Protein AF-0000000083253613 (afdb_homodimer)

pLDDT: mean 95.82, std 8.37, range [33.03, 99.0]

Structure (mmCIF, N/CA/C/O backbone):
data_AF-0000000083253613-model_v1
#
loop_
_entity.id
_entity.type
_entity.pdbx_description
1 polymer 'Uncharacterized protein'
#
loop_
_atom_site.group_PDB
_atom_site.id
_atom_site.type_symbol
_atom_site.label_atom_id
_atom_site.label_alt_id
_atom_site.label_comp_id
_atom_site.label_asym_id
_atom_site.label_entity_id
_atom_site.label_seq_id
_atom_site.pdbx_PDB_ins_code
_atom_site.Cartn_x
_atom_site.Cartn_y
_atom_site.Cartn_z
_atom_site.occupancy
_atom_site.B_iso_or_equiv
_atom_site.auth_seq_id
_atom_site.auth_comp_id
_atom_site.auth_asym_id
_atom_site.auth_atom_id
_atom_site.pdbx_PDB_model_num
ATOM 1 N N . MET A 1 1 ? 11.586 1.281 32.594 1 33.69 1 MET A N 1
ATOM 2 C CA . MET A 1 1 ? 11.859 0.188 31.656 1 33.69 1 MET A CA 1
ATOM 3 C C . MET A 1 1 ? 10.656 -0.058 30.75 1 33.69 1 MET A C 1
ATOM 5 O O . MET A 1 1 ? 9.609 -0.511 31.203 1 33.69 1 MET A O 1
ATOM 9 N N . ILE A 1 2 ? 10.203 0.797 29.828 1 51.62 2 ILE A N 1
ATOM 10 C CA . ILE A 1 2 ? 9.008 0.798 28.984 1 51.62 2 ILE A CA 1
ATOM 11 C C . ILE A 1 2 ? 8.859 -0.561 28.312 1 51.62 2 ILE A C 1
ATOM 13 O O . ILE A 1 2 ? 9.812 -1.079 27.719 1 51.62 2 ILE A O 1
ATOM 17 N N . ASN A 1 3 ? 7.984 -1.483 28.859 1 64.19 3 ASN A N 1
ATOM 18 C CA . ASN A 1 3 ? 7.789 -2.898 28.562 1 64.19 3 ASN A CA 1
ATOM 19 C C . ASN A 1 3 ? 7.762 -3.154 27.062 1 64.19 3 ASN A C 1
ATOM 21 O O . ASN A 1 3 ? 6.938 -2.586 26.344 1 64.19 3 ASN A O 1
ATOM 25 N N . LEU A 1 4 ? 8.953 -3.404 26.453 1 73.06 4 LEU A N 1
ATOM 26 C CA . LEU A 1 4 ? 9.125 -3.857 25.078 1 73.06 4 LEU A CA 1
ATOM 27 C C . LEU A 1 4 ? 7.867 -4.559 24.578 1 73.06 4 LEU A C 1
ATOM 29 O O . LEU A 1 4 ? 7.457 -4.363 23.438 1 73.06 4 LEU A O 1
ATOM 33 N N . ASP A 1 5 ? 7.266 -5.188 25.438 1 78 5 ASP A N 1
ATOM 34 C CA . ASP A 1 5 ? 6.047 -5.906 25.078 1 78 5 ASP A CA 1
ATOM 35 C C . ASP A 1 5 ? 4.906 -4.941 24.781 1 78 5 ASP A C 1
ATOM 37 O O . ASP A 1 5 ? 4.145 -5.156 23.828 1 78 5 ASP A O 1
ATOM 41 N N . LYS A 1 6 ? 4.824 -3.957 25.531 1 81.38 6 LYS A N 1
ATOM 42 C CA . LYS A 1 6 ? 3.754 -2.982 25.328 1 81.38 6 LYS A CA 1
ATOM 43 C C . LYS A 1 6 ? 3.932 -2.232 24.016 1 81.38 6 LYS A C 1
ATOM 45 O O . LYS A 1 6 ? 2.967 -2.023 23.281 1 81.38 6 LYS A O 1
ATOM 50 N N . ARG A 1 7 ? 5.18 -1.801 23.797 1 82.69 7 ARG A N 1
ATOM 51 C CA . ARG A 1 7 ? 5.461 -1.102 22.547 1 82.69 7 ARG A CA 1
ATOM 52 C C . ARG A 1 7 ? 5.141 -1.981 21.344 1 82.69 7 ARG A C 1
ATOM 54 O O . ARG A 1 7 ? 4.559 -1.514 20.375 1 82.69 7 ARG A O 1
ATOM 61 N N . LEU A 1 8 ? 5.496 -3.225 21.438 1 86 8 LEU A N 1
ATOM 62 C CA . LEU A 1 8 ? 5.234 -4.16 20.344 1 86 8 LEU A CA 1
ATOM 63 C C . LEU A 1 8 ? 3.736 -4.363 20.156 1 86 8 LEU A C 1
ATOM 65 O O . LEU A 1 8 ? 3.262 -4.461 19.016 1 86 8 LEU A O 1
ATOM 69 N N . TYR A 1 9 ? 3.1 -4.395 21.234 1 86.5 9 TYR A N 1
ATOM 70 C CA . TYR A 1 9 ? 1.649 -4.543 21.172 1 86.5 9 TYR A CA 1
ATOM 71 C C . TYR A 1 9 ? 1.007 -3.32 20.531 1 86.5 9 TYR A C 1
ATOM 73 O O . TYR A 1 9 ? 0.097 -3.453 19.703 1 86.5 9 TYR A O 1
ATOM 81 N N . GLN A 1 10 ? 1.483 -2.18 20.906 1 88.62 10 GLN A N 1
ATOM 82 C CA . GLN A 1 10 ? 0.956 -0.943 20.328 1 88.62 10 GLN A CA 1
ATOM 83 C C . GLN A 1 10 ? 1.257 -0.849 18.844 1 88.62 10 GLN A C 1
ATOM 85 O O . GLN A 1 10 ? 0.404 -0.429 18.062 1 88.62 10 GLN A O 1
ATOM 90 N N . GLU A 1 11 ? 2.408 -1.281 18.547 1 91.75 11 GLU A N 1
ATOM 91 C CA . GLU A 1 11 ? 2.781 -1.27 17.125 1 91.75 11 GLU A CA 1
ATOM 92 C C . GLU A 1 11 ? 1.938 -2.258 16.328 1 91.75 11 GLU A C 1
ATOM 94 O O . GLU A 1 11 ? 1.445 -1.927 15.25 1 91.75 11 GLU A O 1
ATOM 99 N N . ALA A 1 12 ? 1.785 -3.41 16.891 1 92.62 12 ALA A N 1
ATOM 100 C CA . ALA A 1 12 ? 0.961 -4.418 16.234 1 92.62 12 ALA A CA 1
ATOM 101 C C . ALA A 1 12 ? -0.475 -3.93 16.062 1 92.62 12 ALA A C 1
ATOM 103 O O . ALA A 1 12 ? -1.086 -4.125 15.016 1 92.62 12 ALA A O 1
ATOM 104 N N . PHE A 1 13 ? -0.897 -3.32 17.047 1 93.38 13 PHE A N 1
ATOM 105 C CA . PHE A 1 13 ? -2.25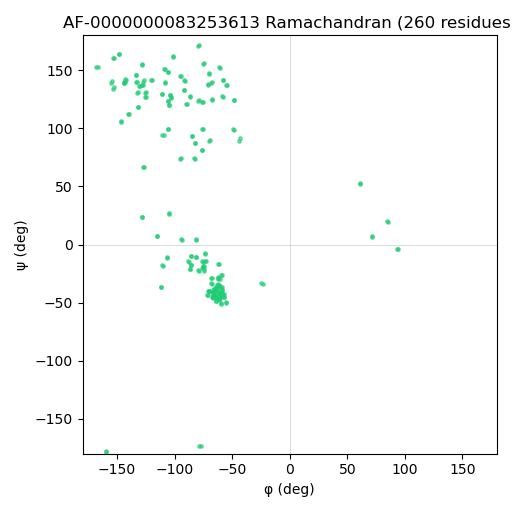6 -2.789 17.031 1 93.38 13 PHE A CA 1
ATOM 106 C C . PHE A 1 13 ? -2.416 -1.744 15.938 1 93.38 13 PHE A C 1
ATOM 108 O O . PHE A 1 13 ? -3.396 -1.765 15.188 1 93.38 13 PHE A O 1
ATOM 115 N N . SER A 1 14 ? -1.476 -0.88 15.852 1 93.69 14 SER A N 1
ATOM 116 C CA . SER A 1 14 ? -1.517 0.171 14.836 1 93.69 14 SER A CA 1
ATOM 117 C C . SER A 1 14 ? -1.407 -0.41 13.43 1 93.69 14 SER A C 1
ATOM 119 O O . SER A 1 14 ? -2.123 0.014 12.523 1 93.69 14 SER A O 1
ATOM 121 N N . LEU A 1 15 ? -0.598 -1.411 13.266 1 97.25 15 LEU A N 1
ATOM 122 C CA . LEU A 1 15 ? -0.391 -2.008 11.945 1 97.25 15 LEU A CA 1
ATOM 123 C C . LEU A 1 15 ? -1.683 -2.625 11.422 1 97.25 15 LEU A C 1
ATOM 125 O O . LEU A 1 15 ? -1.985 -2.518 10.234 1 97.25 15 LEU A O 1
ATOM 129 N N . ASN A 1 16 ? -2.4 -3.172 12.312 1 96.88 16 ASN A N 1
ATOM 130 C CA . ASN A 1 16 ? -3.633 -3.842 11.906 1 96.88 16 ASN A CA 1
ATOM 131 C C . ASN A 1 16 ? -4.719 -2.838 11.539 1 96.88 16 ASN A C 1
ATOM 133 O O . ASN A 1 16 ? -5.75 -3.215 10.977 1 96.88 16 ASN A O 1
ATOM 137 N N . ARG A 1 17 ? -4.445 -1.588 11.789 1 98.19 17 ARG A N 1
ATOM 138 C CA . ARG A 1 17 ? -5.48 -0.58 11.578 1 98.19 17 ARG A CA 1
ATOM 139 C C . ARG A 1 17 ? -5.086 0.387 10.469 1 98.19 17 ARG A C 1
ATOM 141 O O . ARG A 1 17 ? -5.762 1.394 10.25 1 98.19 17 ARG A O 1
ATOM 148 N N . LEU A 1 18 ? -4.031 0.118 9.805 1 98.94 18 LEU A N 1
ATOM 149 C CA . LEU A 1 18 ? -3.637 0.992 8.703 1 98.94 18 LEU A CA 1
ATOM 150 C C . LEU A 1 18 ? -4.75 1.09 7.664 1 98.94 18 LEU A C 1
ATOM 152 O O . LEU A 1 18 ? -5.422 0.098 7.371 1 98.94 18 LEU A O 1
ATOM 156 N N . VAL A 1 19 ? -4.941 2.252 7.113 1 98.88 19 VAL A N 1
ATOM 157 C CA . VAL A 1 19 ? -5.844 2.416 5.977 1 98.88 19 VAL A CA 1
ATOM 158 C C . VAL A 1 19 ? -5.266 1.717 4.75 1 98.88 19 VAL A C 1
ATOM 160 O O . VAL A 1 19 ? -4.117 1.958 4.375 1 98.88 19 VAL A O 1
ATOM 163 N N . PRO A 1 20 ? -6.035 0.821 4.156 1 98.94 20 PRO A N 1
ATOM 164 C CA . PRO A 1 20 ? -5.523 0.156 2.955 1 98.94 20 PRO A CA 1
ATOM 165 C C . PRO A 1 20 ? -5.461 1.087 1.747 1 98.94 20 PRO A C 1
ATOM 167 O O . PRO A 1 20 ? -6.383 1.875 1.521 1 98.94 20 PRO A O 1
ATOM 170 N N . LEU A 1 21 ? -4.383 1.002 0.995 1 98.94 21 LEU A N 1
ATOM 171 C CA . LEU A 1 21 ? -4.176 1.856 -0.169 1 98.94 21 LEU A CA 1
ATOM 172 C C . LEU A 1 21 ? -3.828 1.024 -1.399 1 98.94 21 LEU A C 1
ATOM 174 O O . LEU A 1 21 ? -3.338 -0.1 -1.276 1 98.94 21 LEU A O 1
ATOM 178 N N . LYS A 1 22 ? -4.113 1.562 -2.555 1 98.94 22 LYS A N 1
ATOM 179 C CA . LYS A 1 22 ? -3.793 0.96 -3.844 1 98.94 22 LYS A CA 1
ATOM 180 C C . LYS A 1 22 ? -2.469 1.49 -4.383 1 98.94 22 LYS A C 1
ATOM 182 O O . LYS A 1 22 ? -2.447 2.258 -5.348 1 98.94 22 LYS A O 1
ATOM 187 N N . ILE A 1 23 ? -1.393 1.033 -3.795 1 98.94 23 ILE A N 1
ATOM 188 C CA . ILE A 1 23 ? -0.096 1.626 -4.102 1 98.94 23 ILE A CA 1
ATOM 189 C C . ILE A 1 23 ? 0.508 0.941 -5.324 1 98.94 23 ILE A C 1
ATOM 191 O O . ILE A 1 23 ? 0.683 -0.28 -5.34 1 98.94 23 ILE A O 1
ATOM 195 N N . PRO A 1 24 ? 0.904 1.707 -6.328 1 98.94 24 PRO A N 1
ATOM 196 C CA . PRO A 1 24 ? 1.42 1.132 -7.574 1 98.94 24 PRO A CA 1
ATOM 197 C C . PRO A 1 24 ? 2.869 0.668 -7.453 1 98.94 24 PRO A C 1
ATOM 199 O O . PRO A 1 24 ? 3.531 0.953 -6.449 1 98.94 24 PRO A O 1
ATOM 202 N N . SER A 1 25 ? 3.258 -0 -8.516 1 98.81 25 SER A N 1
ATOM 203 C CA . SER A 1 25 ? 4.648 -0.426 -8.656 1 98.81 25 SER A CA 1
ATOM 204 C C . SER A 1 25 ? 5.602 0.756 -8.531 1 98.81 25 SER A C 1
ATOM 206 O O . SER A 1 25 ? 5.34 1.832 -9.078 1 98.81 25 SER A O 1
ATOM 208 N N . GLY A 1 26 ? 6.652 0.525 -7.82 1 98.81 26 GLY A N 1
ATOM 209 C CA . GLY A 1 26 ? 7.742 1.488 -7.789 1 98.81 26 GLY A CA 1
ATOM 210 C C . GLY A 1 26 ? 7.637 2.479 -6.648 1 98.81 26 GLY A C 1
ATOM 211 O O . GLY A 1 26 ? 8.523 3.307 -6.449 1 98.81 26 GLY A O 1
ATOM 212 N N . TRP A 1 27 ? 6.613 2.449 -5.871 1 98.94 27 TRP A N 1
ATOM 213 C CA . TRP A 1 27 ? 6.418 3.4 -4.785 1 98.94 27 TRP A CA 1
ATOM 214 C C . TRP A 1 27 ? 7.02 2.873 -3.486 1 98.94 27 TRP A C 1
ATOM 216 O O . TRP A 1 27 ? 6.898 1.686 -3.176 1 98.94 27 TRP A O 1
ATOM 226 N N . LEU A 1 28 ? 7.617 3.715 -2.732 1 98.94 28 LEU A N 1
ATOM 227 C CA . LEU A 1 28 ? 8.117 3.445 -1.389 1 98.94 28 LEU A CA 1
ATOM 228 C C . LEU A 1 28 ? 7.184 4.031 -0.333 1 98.94 28 LEU A C 1
ATOM 230 O O . LEU A 1 28 ? 6.809 5.203 -0.411 1 98.94 28 LEU A O 1
ATOM 234 N N . VAL A 1 29 ? 6.777 3.152 0.593 1 98.94 29 VAL A N 1
ATOM 235 C CA . VAL A 1 29 ? 6.098 3.648 1.787 1 98.94 29 VAL A CA 1
ATOM 236 C C . VAL A 1 29 ? 7.133 4.066 2.83 1 98.94 29 VAL A C 1
ATOM 238 O O . VAL A 1 29 ? 7.562 3.25 3.65 1 98.94 29 VAL A O 1
ATOM 241 N N . LYS A 1 30 ? 7.465 5.297 2.824 1 98.88 30 LYS A N 1
ATOM 242 C CA . LYS A 1 30 ? 8.5 5.781 3.73 1 98.88 30 LYS A CA 1
ATOM 243 C C . LYS A 1 30 ? 8 5.812 5.172 1 98.88 30 LYS A C 1
ATOM 245 O O . LYS A 1 30 ? 8.727 5.434 6.094 1 98.88 30 LYS A O 1
ATOM 250 N N . TYR A 1 31 ? 6.836 6.266 5.336 1 98.88 31 TYR A N 1
ATOM 251 C CA . TYR A 1 31 ? 6.176 6.336 6.633 1 98.88 31 TYR A CA 1
ATOM 252 C C . TYR A 1 31 ? 4.68 6.066 6.504 1 98.88 31 TYR A C 1
ATOM 254 O O . TYR A 1 31 ? 4.043 6.531 5.555 1 98.88 31 TYR A O 1
ATOM 262 N N . ASN A 1 32 ? 4.109 5.277 7.477 1 98.88 32 ASN A N 1
ATOM 263 C CA . ASN A 1 32 ? 2.672 5.035 7.449 1 98.88 32 ASN A CA 1
ATOM 264 C C . ASN A 1 32 ? 2.096 4.898 8.852 1 98.88 32 ASN A C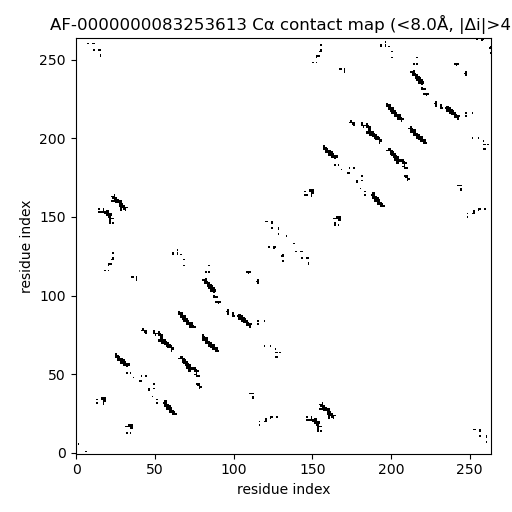 1
ATOM 266 O O . ASN A 1 32 ? 2.391 3.934 9.562 1 98.88 32 ASN A O 1
ATOM 270 N N . HIS A 1 33 ? 1.443 5.801 9.312 1 98.69 33 HIS A N 1
ATOM 271 C CA . HIS A 1 33 ? 0.619 5.801 10.516 1 98.69 33 HIS A CA 1
ATOM 272 C C . HIS A 1 33 ? -0.785 6.32 10.219 1 98.69 33 HIS A C 1
ATOM 274 O O . HIS A 1 33 ? -1.422 6.926 11.086 1 98.69 33 HIS A O 1
ATOM 280 N N . PHE A 1 34 ? -1.145 6.203 8.953 1 98.94 34 PHE A N 1
ATOM 281 C CA . PHE A 1 34 ? -2.492 6.539 8.508 1 98.94 34 PHE A CA 1
ATOM 282 C C . PHE A 1 34 ? -3.48 5.449 8.906 1 98.94 34 PHE A C 1
ATOM 284 O O . PHE A 1 34 ? -3.598 4.434 8.219 1 98.94 34 PHE A O 1
ATOM 291 N N . LEU A 1 35 ? -4.223 5.656 10 1 98.81 35 LEU A N 1
ATOM 292 C CA . LEU A 1 35 ? -5.012 4.617 10.648 1 98.81 35 LEU A CA 1
ATOM 293 C C . LEU A 1 35 ? -6.496 4.809 10.375 1 98.81 35 LEU A C 1
ATOM 295 O O . LEU A 1 35 ? -6.957 5.938 10.18 1 98.81 35 LEU A O 1
ATOM 299 N N . GLU A 1 36 ? -7.207 3.701 10.312 1 98.56 36 GLU A N 1
ATOM 300 C CA . GLU A 1 36 ? -8.664 3.713 10.242 1 98.56 36 GLU A CA 1
ATOM 301 C C . GLU A 1 36 ? -9.273 4.188 11.562 1 98.56 36 GLU A C 1
ATOM 303 O O . GLU A 1 36 ? -9.578 3.377 12.438 1 98.56 36 GLU A O 1
ATOM 308 N N . LEU A 1 37 ? -9.469 5.473 11.641 1 97.75 37 LEU A N 1
ATOM 309 C CA . LEU A 1 37 ? -10.039 6.074 12.836 1 97.75 37 LEU A CA 1
ATOM 310 C C . LEU A 1 37 ? -11.453 6.574 12.578 1 97.75 37 LEU A C 1
ATOM 312 O O . LEU A 1 37 ? -11.797 6.918 11.445 1 97.75 37 LEU A O 1
ATOM 316 N N . ASP A 1 38 ? -12.273 6.582 13.594 1 96.5 38 ASP A N 1
ATOM 317 C CA . ASP A 1 38 ? -13.609 7.156 13.508 1 96.5 38 ASP A CA 1
ATOM 318 C C . ASP A 1 38 ? -13.57 8.672 13.703 1 96.5 38 ASP A C 1
ATOM 320 O O . ASP A 1 38 ? -13.82 9.172 14.797 1 96.5 38 ASP A O 1
ATOM 324 N N . VAL A 1 39 ? -13.375 9.367 12.68 1 96.62 39 VAL A N 1
ATOM 325 C CA . VAL A 1 39 ? -13.148 10.812 12.711 1 96.62 39 VAL A CA 1
ATOM 326 C C . VAL A 1 39 ? -14.383 11.516 13.266 1 96.62 39 VAL A C 1
ATOM 328 O O . VAL A 1 39 ? -14.266 12.531 13.961 1 96.62 39 VAL A O 1
ATOM 331 N N . ASP A 1 40 ? -15.586 11.062 12.93 1 94.94 40 ASP A N 1
ATOM 332 C CA . ASP A 1 40 ? -16.828 11.68 13.383 1 94.94 40 ASP A CA 1
ATOM 333 C C . ASP A 1 40 ? -16.922 11.688 14.906 1 94.94 40 ASP A C 1
ATOM 335 O O . ASP A 1 40 ? -17.547 12.57 15.492 1 94.94 40 ASP A O 1
ATOM 339 N N . ARG A 1 41 ? -16.25 10.758 15.5 1 95.88 41 ARG A N 1
ATOM 340 C CA . ARG A 1 41 ? -16.297 10.664 16.953 1 95.88 41 ARG A CA 1
ATOM 341 C C . ARG A 1 41 ? -15.211 11.531 17.594 1 95.88 41 ARG A C 1
ATOM 343 O O . ARG A 1 41 ? -15.188 11.711 18.812 1 95.88 41 ARG A O 1
ATOM 350 N N . PHE A 1 42 ? -14.297 11.953 16.812 1 96.81 42 PHE A N 1
ATOM 351 C CA . PHE A 1 42 ? -13.242 12.828 17.312 1 96.81 42 PHE A CA 1
ATOM 352 C C . PHE A 1 42 ? -13.758 14.242 17.5 1 96.81 42 PHE A C 1
ATOM 354 O O . PHE A 1 42 ? -13.5 15.125 16.688 1 96.81 42 PHE A O 1
ATOM 361 N N . THR A 1 43 ? -14.414 14.516 18.578 1 95.19 43 THR A N 1
ATOM 362 C CA . THR A 1 43 ? -15.062 15.805 18.828 1 95.19 43 THR A CA 1
ATOM 363 C C . THR A 1 43 ? -14.344 16.578 19.922 1 95.19 43 THR A C 1
ATOM 365 O O . THR A 1 43 ? -14.539 17.781 20.078 1 95.19 43 THR A O 1
ATOM 368 N N . ASP A 1 44 ? -13.547 15.852 20.703 1 94 44 ASP A N 1
ATOM 369 C CA . ASP A 1 44 ? -12.734 16.484 21.734 1 94 44 ASP A CA 1
ATOM 370 C C . ASP A 1 44 ? -11.562 15.586 22.141 1 94 44 ASP A C 1
ATOM 372 O O . ASP A 1 44 ? -11.375 14.508 21.562 1 94 44 ASP A O 1
ATOM 376 N N . ARG A 1 45 ? -10.781 16.016 23.094 1 89.81 45 ARG A N 1
ATOM 377 C CA . ARG A 1 45 ? -9.531 15.328 23.438 1 89.81 45 ARG A CA 1
ATOM 378 C C . ARG A 1 45 ? -9.797 14.125 24.344 1 89.81 45 ARG A C 1
ATOM 380 O O . ARG A 1 45 ? -8.859 13.438 24.75 1 89.81 45 ARG A O 1
ATOM 387 N N . ASN A 1 46 ? -11.047 13.805 24.641 1 92.88 46 ASN A N 1
ATOM 388 C CA . ASN A 1 46 ? -11.359 12.578 25.359 1 92.88 46 ASN A CA 1
ATOM 389 C C . ASN A 1 46 ? -11.391 11.367 24.422 1 92.88 46 ASN A C 1
ATOM 391 O O . ASN A 1 46 ? -11.477 10.227 24.891 1 92.88 46 ASN A O 1
ATOM 395 N N . PHE A 1 47 ? -11.359 11.672 23.156 1 94.44 47 PHE A N 1
ATOM 396 C CA . PHE A 1 47 ? -11.242 10.594 22.172 1 94.44 47 PHE A CA 1
ATOM 397 C C . PHE A 1 47 ? -9.977 9.781 22.422 1 94.44 47 PHE A C 1
ATOM 399 O O . PHE A 1 47 ? -8.883 10.344 22.516 1 94.44 47 PHE A O 1
ATOM 406 N N . PRO A 1 48 ? -10.055 8.461 22.547 1 92.81 48 PRO A N 1
ATOM 407 C CA . PRO A 1 48 ? -8.914 7.648 22.969 1 92.81 48 PRO A CA 1
ATOM 408 C C . PRO A 1 48 ? -7.723 7.746 22.016 1 92.81 48 PRO A C 1
ATOM 410 O O . PRO A 1 48 ? -6.57 7.699 22.453 1 92.81 48 PRO A O 1
ATOM 413 N N . ASP A 1 49 ? -7.957 7.973 20.75 1 94.69 49 ASP A N 1
ATOM 414 C CA . ASP A 1 49 ? -6.883 7.957 19.766 1 94.69 49 ASP A CA 1
ATOM 415 C C . ASP A 1 49 ? -6.52 9.375 19.328 1 94.69 49 ASP A C 1
ATOM 417 O O . ASP A 1 49 ? -6.062 9.578 18.203 1 94.69 49 ASP A O 1
ATOM 421 N N . TRP A 1 50 ? -6.727 10.359 20.125 1 94.88 50 TRP A N 1
ATOM 422 C CA . TRP A 1 50 ? -6.555 11.742 19.703 1 94.88 50 TRP A CA 1
ATOM 423 C C . TRP A 1 50 ? -5.109 12.016 19.297 1 94.88 50 TRP A C 1
ATOM 425 O O . TRP A 1 50 ? -4.855 12.797 18.375 1 94.88 50 TRP A O 1
ATOM 435 N N . MET A 1 51 ? -4.152 11.273 19.875 1 94.56 51 MET A N 1
ATOM 436 C CA . MET A 1 51 ? -2.74 11.492 19.578 1 94.56 51 MET A CA 1
ATOM 437 C C . MET A 1 51 ? -2.379 10.938 18.203 1 94.56 51 MET A C 1
ATOM 439 O O . MET A 1 51 ? -1.351 11.305 17.641 1 94.56 51 MET A O 1
ATOM 443 N N . ASP A 1 52 ? -3.211 10.062 17.672 1 97.12 52 ASP A N 1
ATOM 444 C CA . ASP A 1 52 ? -2.961 9.461 16.359 1 97.12 52 ASP A CA 1
ATOM 445 C C . ASP A 1 52 ? -3.27 10.445 15.242 1 97.12 52 ASP A C 1
ATOM 447 O O . ASP A 1 52 ? -2.887 10.219 14.094 1 97.12 52 ASP A O 1
ATOM 451 N N . PHE A 1 53 ? -3.951 11.523 15.555 1 97.56 53 PHE A N 1
ATOM 452 C CA . PHE A 1 53 ? -4.164 12.602 14.594 1 97.56 53 PHE A CA 1
ATOM 453 C C . PHE A 1 53 ? -2.963 13.539 14.562 1 97.56 53 PHE A C 1
ATOM 455 O O . PHE A 1 53 ? -3.057 14.695 14.984 1 97.56 53 PHE A O 1
ATOM 462 N N . ASP A 1 54 ? -1.914 13.078 13.969 1 98.06 54 ASP A N 1
ATOM 463 C CA . ASP A 1 54 ? -0.6 13.711 13.953 1 98.06 54 ASP A CA 1
ATOM 464 C C . ASP A 1 54 ? -0.356 14.438 12.633 1 98.06 54 ASP A C 1
ATOM 466 O O . ASP A 1 54 ? -1.059 14.195 11.648 1 98.06 54 ASP A O 1
ATOM 470 N N . GLU A 1 55 ? 0.557 15.297 12.641 1 98.38 55 GLU A N 1
ATOM 471 C CA . GLU A 1 55 ? 0.917 16.016 11.414 1 98.38 55 GLU A CA 1
ATOM 472 C C . GLU A 1 55 ? 1.731 15.125 10.477 1 98.38 55 GLU A C 1
ATOM 474 O O . GLU A 1 55 ? 1.908 15.453 9.305 1 98.38 55 GLU A O 1
ATOM 479 N N . ASP A 1 56 ? 2.309 14.062 11.008 1 98.56 56 ASP A N 1
ATOM 480 C CA . ASP A 1 56 ? 3.033 13.055 10.242 1 98.56 56 ASP A CA 1
ATOM 481 C C . ASP A 1 56 ? 2.271 11.727 10.219 1 98.56 56 ASP A C 1
ATOM 483 O O . ASP A 1 56 ? 2.408 10.914 11.141 1 98.56 56 ASP A O 1
ATOM 487 N N . LEU A 1 57 ? 1.506 11.562 9.172 1 98.88 57 LEU A N 1
ATOM 488 C CA . LEU A 1 57 ? 0.668 10.367 9.133 1 98.88 57 LEU A CA 1
ATOM 489 C C . LEU A 1 57 ? 1.13 9.414 8.039 1 98.88 57 LEU A C 1
ATOM 491 O O . LEU A 1 57 ? 1.03 8.195 8.188 1 98.88 57 LEU A O 1
ATOM 495 N N . LEU A 1 58 ? 1.578 9.969 6.895 1 98.94 58 LEU A N 1
ATOM 496 C CA . LEU A 1 58 ? 1.929 9.164 5.723 1 98.94 58 LEU A CA 1
ATOM 497 C C . LEU A 1 58 ? 2.941 9.898 4.848 1 98.94 58 LEU A C 1
ATOM 499 O O . LEU A 1 58 ? 2.84 11.117 4.656 1 98.94 58 LEU A O 1
ATOM 503 N N . MET A 1 59 ? 3.885 9.219 4.34 1 98.94 59 MET A N 1
ATOM 504 C CA . MET A 1 59 ? 4.789 9.727 3.307 1 98.94 59 MET A CA 1
ATOM 505 C C . MET A 1 59 ? 5.078 8.648 2.268 1 98.94 59 MET A C 1
ATOM 507 O O . MET A 1 59 ? 5.652 7.602 2.592 1 98.94 59 MET A O 1
ATOM 511 N N . LEU A 1 60 ? 4.625 8.844 1.11 1 98.94 60 LEU A N 1
ATOM 512 C CA . LEU A 1 60 ? 4.852 7.984 -0.042 1 98.94 60 LEU A CA 1
ATOM 513 C C . LEU A 1 60 ? 5.789 8.648 -1.043 1 98.94 60 LEU A C 1
ATOM 515 O O . LEU A 1 60 ? 5.691 9.852 -1.287 1 98.94 60 LEU A O 1
ATOM 519 N N . VAL A 1 61 ? 6.676 7.867 -1.586 1 98.94 61 VAL A N 1
ATOM 520 C CA . VAL A 1 61 ? 7.66 8.422 -2.506 1 98.94 61 VAL A CA 1
ATOM 521 C C . VAL A 1 61 ? 7.617 7.668 -3.832 1 98.94 61 VAL A C 1
ATOM 523 O O . VAL A 1 61 ? 7.637 6.434 -3.854 1 98.94 61 VAL A O 1
ATOM 526 N N . CYS A 1 62 ? 7.48 8.352 -4.859 1 98.88 62 CYS A N 1
ATOM 527 C CA . CYS A 1 62 ? 7.652 7.855 -6.223 1 98.88 62 CYS A CA 1
ATOM 528 C C . CYS A 1 62 ? 8.961 8.359 -6.824 1 98.88 62 CYS A C 1
ATOM 530 O O . CYS A 1 62 ? 8.992 9.422 -7.441 1 98.88 62 CYS A O 1
ATOM 532 N N . ASP A 1 63 ? 9.93 7.566 -6.805 1 98.19 63 ASP A N 1
ATOM 533 C CA . ASP A 1 63 ? 11.266 8.008 -7.184 1 98.19 63 ASP A CA 1
ATOM 534 C C . ASP A 1 63 ? 11.344 8.297 -8.68 1 98.19 63 ASP A C 1
ATOM 536 O O . ASP A 1 63 ? 11.906 9.312 -9.094 1 98.19 63 ASP A O 1
ATOM 540 N N . PHE A 1 64 ? 10.711 7.457 -9.453 1 98.12 64 PHE A N 1
ATOM 541 C CA . PHE A 1 64 ? 10.875 7.586 -10.898 1 98.12 64 PHE A CA 1
ATOM 542 C C . PHE A 1 64 ? 10.117 8.797 -11.422 1 98.12 64 PHE A C 1
ATOM 544 O O . PHE A 1 64 ? 10.359 9.258 -12.539 1 98.12 64 PHE A O 1
ATOM 551 N N . ARG A 1 65 ? 9.25 9.367 -10.656 1 98.44 65 ARG A N 1
ATOM 552 C CA . ARG A 1 65 ? 8.555 10.602 -11 1 98.44 65 ARG A CA 1
ATOM 553 C C . ARG A 1 65 ? 9.086 11.773 -10.188 1 98.44 65 ARG A C 1
ATOM 555 O O . ARG A 1 65 ? 8.695 12.922 -10.422 1 98.44 65 ARG A O 1
ATOM 562 N N . GLN A 1 66 ? 9.883 11.492 -9.164 1 98.62 66 GLN A N 1
ATOM 563 C CA . GLN A 1 66 ? 10.438 12.508 -8.273 1 98.62 66 GLN A CA 1
ATOM 564 C C . GLN A 1 66 ? 9.328 13.273 -7.555 1 98.62 66 GLN A C 1
ATOM 566 O O . GLN A 1 66 ? 9.312 14.5 -7.562 1 98.62 66 GLN A O 1
ATOM 571 N N . ILE A 1 67 ? 8.461 12.516 -6.941 1 98.88 67 ILE A N 1
ATOM 572 C CA . ILE A 1 67 ? 7.297 13.094 -6.273 1 98.88 67 ILE A CA 1
ATOM 573 C C . ILE A 1 67 ? 7.148 12.484 -4.879 1 98.88 67 ILE A C 1
ATOM 575 O O . ILE A 1 67 ? 7.363 11.289 -4.695 1 98.88 67 ILE A O 1
ATOM 579 N N . ILE A 1 68 ? 6.805 13.266 -3.9 1 98.88 68 ILE A N 1
ATOM 580 C CA . ILE A 1 68 ? 6.41 12.852 -2.559 1 98.88 68 ILE A CA 1
ATOM 581 C C . ILE A 1 68 ? 4.922 13.133 -2.35 1 98.88 68 ILE A C 1
ATOM 583 O O . ILE A 1 68 ? 4.43 14.203 -2.707 1 98.88 68 ILE A O 1
ATOM 587 N N . VAL A 1 69 ? 4.16 12.188 -1.902 1 98.94 69 VAL A N 1
ATOM 588 C CA . VAL A 1 69 ? 2.805 12.383 -1.395 1 98.94 69 VAL A CA 1
ATOM 589 C C . VAL A 1 69 ? 2.809 12.289 0.13 1 98.94 69 VAL A C 1
ATOM 591 O O . VAL A 1 69 ? 3.193 11.266 0.698 1 98.94 69 VAL A O 1
ATOM 594 N N . ASP A 1 70 ? 2.404 13.336 0.777 1 98.94 70 ASP A N 1
ATOM 595 C CA . ASP A 1 70 ? 2.43 13.461 2.23 1 98.94 70 ASP A CA 1
ATOM 596 C C . ASP A 1 70 ? 1.026 13.688 2.787 1 98.94 70 ASP A C 1
ATOM 598 O O . ASP A 1 70 ? 0.214 14.383 2.176 1 98.94 70 ASP A O 1
ATOM 602 N N . LEU A 1 71 ? 0.727 13.086 3.936 1 99 71 LEU A N 1
ATOM 603 C CA . LEU A 1 71 ? -0.542 13.266 4.633 1 99 71 LEU A CA 1
ATOM 604 C C . LEU A 1 71 ? -0.313 13.656 6.086 1 99 71 LEU A C 1
ATOM 606 O O . LEU A 1 71 ? 0.543 13.086 6.762 1 99 71 LEU A O 1
ATOM 610 N N . GLY A 1 72 ? -1.062 14.586 6.57 1 98.94 72 GLY A N 1
ATOM 611 C CA . GLY A 1 72 ? -1.106 14.953 7.977 1 98.94 72 GLY A CA 1
ATOM 612 C C . GLY A 1 72 ? -2.469 15.445 8.43 1 98.94 72 GLY A C 1
ATOM 613 O O . GLY A 1 72 ? -3.346 15.703 7.598 1 98.94 72 GLY A O 1
ATOM 614 N N . TRP A 1 73 ? -2.613 15.453 9.719 1 98.88 73 TRP A N 1
ATOM 615 C CA . TRP A 1 73 ? -3.752 16.109 10.359 1 98.88 73 TRP A CA 1
ATOM 616 C C . TRP A 1 73 ? -3.34 17.438 10.977 1 98.88 73 TRP A C 1
ATOM 618 O O . TRP A 1 73 ? -2.385 17.5 11.758 1 98.88 73 TRP A O 1
ATOM 628 N N . TYR A 1 74 ? -4.102 18.484 10.633 1 98.5 74 TYR A N 1
ATOM 629 C CA . TYR A 1 74 ? -3.713 19.828 11.078 1 98.5 74 TYR A CA 1
ATOM 630 C C . TYR A 1 74 ? -4.895 20.562 11.695 1 98.5 74 TYR A C 1
ATOM 632 O O . TYR A 1 74 ? -5.961 20.656 11.086 1 98.5 74 TYR A O 1
ATOM 640 N N . PRO A 1 75 ? -4.602 21.141 12.922 1 97.88 75 PRO A N 1
ATOM 641 C CA . PRO A 1 75 ? -3.402 21.016 13.75 1 97.88 75 PRO A CA 1
ATOM 642 C C . PRO A 1 75 ? -3.324 19.656 14.461 1 97.88 75 PRO A C 1
ATOM 644 O O . PRO A 1 75 ? -4.352 19.016 14.68 1 97.88 75 PRO A O 1
ATOM 647 N N . MET A 1 76 ? -2.229 19.25 14.797 1 97.19 76 MET A N 1
ATOM 648 C CA . MET A 1 76 ? -2.025 17.984 15.5 1 97.19 76 MET A CA 1
ATOM 649 C C . MET A 1 76 ? -2.977 17.859 16.688 1 97.19 76 MET A C 1
ATOM 651 O O . MET A 1 76 ? -3.113 18.797 17.469 1 97.19 76 MET A O 1
ATOM 655 N N . GLY A 1 77 ? -3.709 16.828 16.703 1 96.62 77 GLY A N 1
ATOM 656 C CA . GLY A 1 77 ? -4.531 16.469 17.844 1 96.62 77 GLY A CA 1
ATOM 657 C C . GLY A 1 77 ? -5.734 17.375 18.031 1 96.62 77 GLY A C 1
ATOM 658 O O . GLY A 1 77 ? -6.43 17.297 19.047 1 96.62 77 GLY A O 1
ATOM 659 N N . ASP A 1 78 ? -6.004 18.25 17.156 1 97.31 78 ASP A N 1
ATOM 660 C CA . ASP A 1 78 ? -7.129 19.172 17.266 1 97.31 78 ASP A CA 1
ATOM 661 C C . ASP A 1 78 ? -8.391 18.562 16.641 1 97.31 78 ASP A C 1
ATOM 663 O O . ASP A 1 78 ? -8.406 18.25 15.445 1 97.31 78 ASP A O 1
ATOM 667 N N . PRO A 1 79 ? -9.406 18.438 17.438 1 97.12 79 PRO A N 1
ATOM 668 C CA . PRO A 1 79 ? -10.648 17.875 16.906 1 97.12 79 PRO A CA 1
ATOM 669 C C . PRO A 1 79 ? -11.25 18.719 15.789 1 97.12 79 PRO A C 1
ATOM 671 O O . PRO A 1 79 ? -12.102 18.25 15.039 1 97.12 79 PRO A O 1
ATOM 674 N N . LYS A 1 80 ? -10.867 19.891 15.656 1 97 80 LYS A N 1
ATOM 675 C CA . LYS A 1 80 ? -11.367 20.766 14.602 1 97 80 LYS A CA 1
ATOM 676 C C . LYS A 1 80 ? -10.453 20.734 13.383 1 97 80 LYS A C 1
ATOM 678 O O . LYS A 1 80 ? -10.695 21.438 12.398 1 97 80 LYS A O 1
ATOM 683 N N . GLY A 1 81 ? -9.492 19.875 13.477 1 97.94 81 GLY A N 1
ATOM 684 C CA . GLY A 1 81 ? -8.547 19.766 12.367 1 97.94 81 GLY A CA 1
ATOM 685 C C . GLY A 1 81 ? -9.086 18.969 11.195 1 97.94 81 GLY A C 1
ATOM 686 O O . GLY A 1 81 ? -10.273 18.641 11.156 1 97.94 81 GLY A O 1
ATOM 687 N N . GLN A 1 82 ? -8.188 18.734 10.234 1 98.62 82 GLN A N 1
ATOM 688 C CA . GLN A 1 82 ? -8.516 17.969 9.039 1 98.62 82 GLN A CA 1
ATOM 689 C C . GLN A 1 82 ? -7.27 17.297 8.461 1 98.62 82 GLN A C 1
ATOM 691 O O . GLN A 1 82 ? -6.152 17.766 8.68 1 98.62 82 GLN A O 1
ATOM 696 N N . TYR A 1 83 ? -7.508 16.297 7.66 1 98.88 83 TYR A N 1
ATOM 697 C CA . TYR A 1 83 ? -6.453 15.711 6.844 1 98.88 83 TYR A CA 1
ATOM 698 C C . TYR A 1 83 ? -5.988 16.672 5.766 1 98.88 83 TYR A C 1
ATOM 700 O O . TYR A 1 83 ? -6.805 17.375 5.152 1 98.88 83 TYR A O 1
ATOM 708 N N . THR A 1 84 ? -4.73 16.719 5.555 1 98.94 84 THR A N 1
ATOM 709 C CA . THR A 1 84 ? -4.141 17.531 4.488 1 98.94 84 THR A CA 1
ATOM 710 C C . THR A 1 84 ? -3.137 16.703 3.686 1 98.94 84 THR A C 1
ATOM 712 O O . THR A 1 84 ? -2.127 16.25 4.227 1 98.94 84 THR A O 1
ATOM 715 N N . ILE A 1 85 ? -3.451 16.547 2.398 1 98.94 85 ILE A N 1
ATOM 716 C CA . ILE A 1 85 ? -2.535 15.914 1.454 1 98.94 85 ILE A CA 1
ATOM 717 C C . ILE A 1 85 ? -1.665 16.984 0.79 1 98.94 85 ILE A C 1
ATOM 719 O O . ILE A 1 85 ? -2.16 18.031 0.39 1 98.94 85 ILE A O 1
ATOM 723 N N . MET A 1 86 ? -0.417 16.734 0.752 1 98.94 86 MET A N 1
ATOM 724 C CA . MET A 1 86 ? 0.487 17.562 -0.038 1 98.94 86 MET A CA 1
ATOM 725 C C . MET A 1 86 ? 1.291 16.703 -1.018 1 98.94 86 MET A C 1
ATOM 727 O O . MET A 1 86 ? 1.832 15.664 -0.644 1 98.94 86 MET A O 1
ATOM 731 N N . VAL A 1 87 ? 1.327 17.109 -2.273 1 98.94 87 VAL A N 1
ATOM 732 C CA . VAL A 1 87 ? 2.18 16.516 -3.299 1 98.94 87 VAL A CA 1
ATOM 733 C C . VAL A 1 87 ? 3.342 17.453 -3.611 1 98.94 87 VAL A C 1
ATOM 735 O O . VAL A 1 87 ? 3.127 18.609 -3.967 1 98.94 87 VAL A O 1
ATOM 738 N N . VAL A 1 88 ? 4.492 16.922 -3.463 1 98.81 88 VAL A N 1
ATOM 739 C CA . VAL A 1 88 ? 5.672 17.781 -3.508 1 98.81 88 VAL A CA 1
ATOM 740 C C . VAL A 1 88 ? 6.703 17.188 -4.461 1 98.81 88 VAL A C 1
ATOM 742 O O . VAL A 1 88 ? 6.934 15.977 -4.465 1 98.81 88 VAL A O 1
ATOM 745 N N . ALA A 1 89 ? 7.289 18.047 -5.277 1 98.81 89 ALA A N 1
ATOM 746 C CA . ALA A 1 89 ? 8.406 17.609 -6.113 1 98.81 89 ALA A CA 1
ATOM 747 C C . ALA A 1 89 ? 9.648 17.344 -5.27 1 98.81 89 ALA A C 1
ATOM 749 O O . ALA A 1 89 ? 9.906 18.047 -4.293 1 98.81 89 ALA A O 1
ATOM 750 N N . MET A 1 90 ? 10.383 16.422 -5.703 1 98.56 90 MET A N 1
ATOM 751 C CA . MET A 1 90 ? 11.625 16.094 -5.02 1 98.56 90 MET A CA 1
ATOM 752 C C . MET A 1 90 ? 12.805 16.812 -5.664 1 98.56 90 MET A C 1
ATOM 754 O O . MET A 1 90 ? 12.805 17.062 -6.871 1 98.56 90 MET A O 1
ATOM 758 N N . SER A 1 91 ? 13.711 17.188 -4.867 1 98.25 91 SER A N 1
ATOM 759 C CA . SER A 1 91 ? 14.977 17.781 -5.312 1 98.25 91 SER A CA 1
ATOM 760 C C . SER A 1 91 ? 16.141 17.312 -4.441 1 98.25 91 SER A C 1
ATOM 762 O O . SER A 1 91 ? 16 17.219 -3.221 1 98.25 91 SER A O 1
ATOM 764 N N . GLU A 1 92 ? 17.25 17.078 -5.07 1 96.81 92 GLU A N 1
ATOM 765 C CA . GLU A 1 92 ? 18.453 16.75 -4.324 1 96.81 92 GLU A CA 1
ATOM 766 C C . GLU A 1 92 ? 19.047 17.984 -3.633 1 96.81 92 GLU A C 1
ATOM 768 O O . GLU A 1 92 ? 19.812 17.859 -2.684 1 96.81 92 GLU A O 1
ATOM 773 N N . ASP A 1 93 ? 18.609 19.141 -4.234 1 98.06 93 ASP A N 1
ATOM 774 C CA . ASP A 1 93 ? 19.016 20.406 -3.627 1 98.06 93 ASP A CA 1
ATOM 775 C C . ASP A 1 93 ? 18.156 20.734 -2.414 1 98.06 93 ASP A C 1
ATOM 777 O O . ASP A 1 93 ? 16.938 20.953 -2.551 1 98.06 93 ASP A O 1
ATOM 781 N N . LYS A 1 94 ? 18.828 20.906 -1.343 1 97.19 94 LYS A N 1
ATOM 782 C CA . LYS A 1 94 ? 18.125 21.062 -0.076 1 97.19 94 LYS A CA 1
ATOM 783 C C . LYS A 1 94 ? 17.328 22.375 -0.055 1 97.19 94 LYS A C 1
ATOM 785 O O . LYS A 1 94 ? 16.203 22.406 0.469 1 97.19 94 LYS A O 1
ATOM 790 N N . ASP A 1 95 ? 17.906 23.328 -0.537 1 98.06 95 ASP A N 1
ATOM 791 C CA . ASP A 1 95 ? 17.219 24.609 -0.572 1 98.06 95 ASP A CA 1
ATOM 792 C C . ASP A 1 95 ? 16 24.547 -1.496 1 98.06 95 ASP A C 1
ATOM 794 O O . ASP A 1 95 ? 14.922 25.031 -1.146 1 98.06 95 ASP A O 1
ATOM 798 N N . GLN A 1 96 ? 16.234 23.922 -2.553 1 98.31 96 GLN A N 1
ATOM 799 C CA . GLN A 1 96 ? 15.125 23.75 -3.482 1 98.31 96 GLN A CA 1
ATOM 800 C C . GLN A 1 96 ? 14.047 22.859 -2.891 1 98.31 96 GLN A C 1
ATOM 802 O O . GLN A 1 96 ? 12.852 23.109 -3.076 1 98.31 96 GLN A O 1
ATOM 807 N N . GLN A 1 97 ? 14.438 21.797 -2.227 1 98.25 97 GLN A N 1
ATOM 808 C CA . GLN A 1 97 ? 13.461 20.922 -1.593 1 98.25 97 GLN A CA 1
ATOM 809 C C . GLN A 1 97 ? 12.633 21.672 -0.552 1 98.25 97 GLN A C 1
ATOM 811 O O . GLN A 1 97 ? 11.422 21.469 -0.456 1 98.25 97 GLN A O 1
ATOM 816 N N . ALA A 1 98 ? 13.32 22.453 0.252 1 97.75 98 ALA A N 1
ATOM 817 C CA . ALA A 1 98 ? 12.602 23.25 1.237 1 97.75 98 ALA A CA 1
ATOM 818 C C . ALA A 1 98 ? 11.57 24.156 0.565 1 97.75 98 ALA A C 1
ATOM 820 O O . ALA A 1 98 ? 10.43 24.266 1.039 1 97.75 98 ALA A O 1
ATOM 821 N N . ASP A 1 99 ? 11.977 24.75 -0.519 1 98.19 99 ASP A N 1
ATOM 822 C CA . ASP A 1 99 ? 11.07 25.609 -1.278 1 98.19 99 ASP A CA 1
ATOM 823 C C . ASP A 1 99 ? 9.898 24.797 -1.843 1 98.19 99 ASP A C 1
ATOM 825 O O . ASP A 1 99 ? 8.773 25.297 -1.893 1 98.19 99 ASP A O 1
ATOM 829 N N . ASN A 1 100 ? 10.117 23.594 -2.27 1 98.38 100 ASN A N 1
ATOM 830 C CA . ASN A 1 100 ? 9.07 22.75 -2.846 1 98.38 100 ASN A CA 1
ATOM 831 C C . ASN A 1 100 ? 7.977 22.453 -1.83 1 98.38 100 ASN A C 1
ATOM 833 O O . ASN A 1 100 ? 6.805 22.344 -2.193 1 98.38 100 ASN A O 1
ATOM 837 N N . TRP A 1 101 ? 8.359 22.328 -0.57 1 98 101 TRP A N 1
ATOM 838 C CA . TRP A 1 101 ? 7.371 22.094 0.475 1 98 101 TRP A CA 1
ATOM 839 C C . TRP A 1 101 ? 6.488 23.328 0.671 1 98 101 TRP A C 1
ATOM 841 O O . TRP A 1 101 ? 5.328 23.203 1.073 1 98 101 TRP A O 1
ATOM 851 N N . LEU A 1 102 ? 7.027 24.516 0.399 1 98 102 LEU A N 1
ATOM 852 C CA . LEU A 1 102 ? 6.277 25.75 0.546 1 98 102 LEU A CA 1
ATOM 853 C C . LEU A 1 102 ? 5.348 25.969 -0.643 1 98 102 LEU A C 1
ATOM 855 O O . LEU A 1 102 ? 4.371 26.719 -0.544 1 98 102 LEU A O 1
ATOM 859 N N . THR A 1 103 ? 5.68 25.344 -1.777 1 98.12 103 THR A N 1
ATOM 860 C CA . THR A 1 103 ? 4.883 25.484 -2.994 1 98.12 103 THR A CA 1
ATOM 861 C C . THR A 1 103 ? 4.496 24.109 -3.543 1 98.12 103 THR A C 1
ATOM 863 O O . THR A 1 103 ? 4.895 23.75 -4.652 1 98.12 103 THR A O 1
ATOM 866 N N . PRO A 1 104 ? 3.715 23.406 -2.875 1 98.69 104 PRO A N 1
ATOM 867 C CA . PRO A 1 104 ? 3.324 22.078 -3.34 1 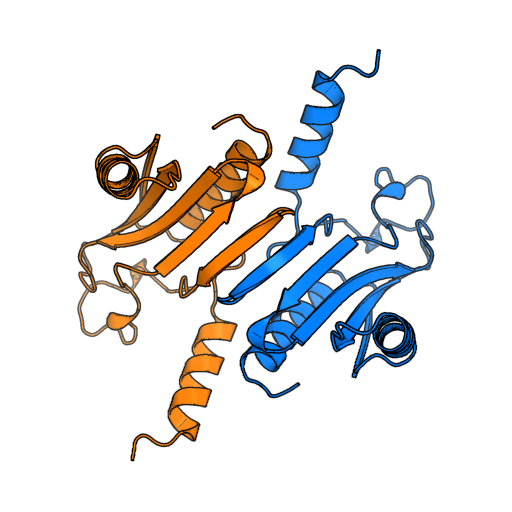98.69 104 PRO A CA 1
ATOM 868 C C . PRO A 1 104 ? 2.607 22.109 -4.688 1 98.69 104 PRO A C 1
ATOM 870 O O . PRO A 1 104 ? 1.967 23.109 -5.027 1 98.69 104 PRO A O 1
ATOM 873 N N . LEU A 1 105 ? 2.764 21.016 -5.355 1 98.75 105 LEU A N 1
ATOM 874 C CA . LEU A 1 105 ? 2.086 20.859 -6.637 1 98.75 105 LEU A CA 1
ATOM 875 C C . LEU A 1 105 ? 0.577 20.766 -6.445 1 98.75 105 LEU A C 1
ATOM 877 O O . LEU A 1 105 ? -0.192 21.172 -7.32 1 98.75 105 LEU A O 1
ATOM 881 N N . LEU A 1 106 ? 0.169 20.188 -5.387 1 98.69 106 LEU A N 1
ATOM 882 C CA . LEU A 1 106 ? -1.233 19.938 -5.074 1 98.69 106 LEU A CA 1
ATOM 883 C C . LEU A 1 106 ? -1.446 19.875 -3.564 1 98.69 106 LEU A C 1
ATOM 885 O O . LEU A 1 106 ? -0.616 19.312 -2.842 1 98.69 106 LEU A O 1
ATOM 889 N N . THR A 1 107 ? -2.449 20.5 -3.121 1 98.81 107 THR A N 1
ATOM 890 C CA . THR A 1 107 ? -2.918 20.344 -1.751 1 98.81 107 THR A CA 1
ATOM 891 C C . THR A 1 107 ? -4.402 20 -1.727 1 98.81 107 THR A C 1
ATOM 893 O O . THR A 1 107 ? -5.184 20.531 -2.514 1 98.81 107 THR A O 1
ATOM 896 N N . PHE A 1 108 ? -4.801 19.109 -0.862 1 98.94 108 PHE A N 1
ATOM 897 C CA . PHE A 1 108 ? -6.191 18.703 -0.711 1 98.94 108 PHE A CA 1
ATOM 898 C C . PHE A 1 108 ? -6.527 18.453 0.754 1 98.94 108 PHE A C 1
ATOM 900 O O . PHE A 1 108 ? -5.727 17.859 1.486 1 98.94 108 PHE A O 1
ATOM 907 N N . ARG A 1 109 ? -7.633 18.844 1.161 1 98.88 109 ARG A N 1
ATOM 908 C CA . ARG A 1 109 ? -8 18.703 2.566 1 98.88 109 ARG A CA 1
ATOM 909 C C . ARG A 1 109 ? -9.414 18.141 2.709 1 98.88 109 ARG A C 1
ATOM 911 O O . ARG A 1 109 ? -10.289 18.438 1.896 1 98.88 109 ARG A O 1
ATOM 918 N N . SER A 1 110 ? -9.641 17.375 3.68 1 98.81 110 SER A N 1
ATOM 919 C CA . SER A 1 110 ? -10.945 16.859 4.07 1 98.81 110 SER A CA 1
ATOM 920 C C . SER A 1 110 ? -10.906 16.234 5.457 1 98.81 110 SER A C 1
ATOM 922 O O . SER A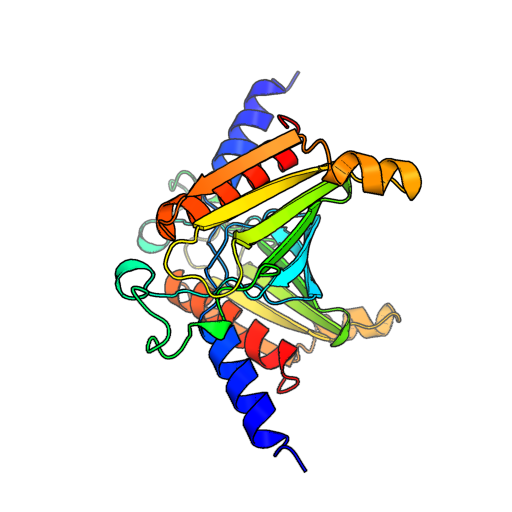 1 110 ? -9.859 15.734 5.887 1 98.81 110 SER A O 1
ATOM 924 N N . ARG A 1 111 ? -11.945 16.219 6.125 1 97.94 111 ARG A N 1
ATOM 925 C CA . ARG A 1 111 ? -12.031 15.492 7.387 1 97.94 111 ARG A CA 1
ATOM 926 C C . ARG A 1 111 ? -12.414 14.039 7.16 1 97.94 111 ARG A C 1
ATOM 928 O O . ARG A 1 111 ? -12.297 13.211 8.062 1 97.94 111 ARG A O 1
ATOM 935 N N . SER A 1 112 ? -12.984 13.758 6.074 1 98.31 112 SER A N 1
ATOM 936 C CA . SER A 1 112 ? -13.523 12.438 5.777 1 98.31 112 SER A CA 1
ATOM 937 C C . SER A 1 112 ? -12.414 11.453 5.434 1 98.31 112 SER A C 1
ATOM 939 O O . SER A 1 112 ? -11.703 11.633 4.441 1 98.31 112 SER A O 1
ATOM 941 N N . LEU A 1 113 ? -12.344 10.414 6.156 1 98.62 113 LEU A N 1
ATOM 942 C CA . LEU A 1 113 ? -11.336 9.383 5.926 1 98.62 113 LEU A CA 1
ATOM 943 C C . LEU A 1 113 ? -11.531 8.727 4.562 1 98.62 113 LEU A C 1
ATOM 945 O O . LEU A 1 113 ? -10.586 8.633 3.773 1 98.62 113 LEU A O 1
ATOM 949 N N . PRO A 1 114 ? -12.734 8.289 4.176 1 98.62 114 PRO A N 1
ATOM 950 C CA . PRO A 1 114 ? -12.891 7.668 2.857 1 98.62 114 PRO A CA 1
ATOM 951 C C . PRO A 1 114 ? -12.531 8.609 1.714 1 98.62 114 PRO A C 1
ATOM 953 O O . PRO A 1 114 ? -11.984 8.172 0.696 1 98.62 114 PRO A O 1
ATOM 956 N N . VAL A 1 115 ? -12.82 9.867 1.854 1 98.88 115 VAL A N 1
ATOM 957 C CA . VAL A 1 115 ? -12.508 10.844 0.814 1 98.88 115 VAL A CA 1
ATOM 958 C C . VAL A 1 115 ? -10.992 10.977 0.672 1 98.88 115 VAL A C 1
ATOM 960 O O . VAL A 1 115 ? -10.469 11 -0.444 1 98.88 115 VAL A O 1
ATOM 963 N N . ILE A 1 116 ? -10.305 11.07 1.782 1 98.94 116 ILE A N 1
ATOM 964 C CA . ILE A 1 116 ? -8.859 11.219 1.784 1 98.94 116 ILE A CA 1
ATOM 965 C C . ILE A 1 116 ? -8.203 9.953 1.224 1 98.94 116 ILE A C 1
ATOM 967 O O . ILE A 1 116 ? -7.285 10.031 0.41 1 98.94 116 ILE A O 1
ATOM 971 N N . GLN A 1 117 ? -8.641 8.781 1.631 1 98.94 117 GLN A N 1
ATOM 972 C CA . GLN A 1 117 ? -8.133 7.52 1.102 1 98.94 117 GLN A CA 1
ATOM 973 C C . GLN A 1 117 ? -8.258 7.469 -0.418 1 98.94 117 GLN A C 1
ATOM 975 O O . GLN A 1 117 ? -7.289 7.16 -1.116 1 98.94 117 GLN A O 1
ATOM 980 N N . ASN A 1 118 ? -9.453 7.777 -0.882 1 98.88 118 ASN A N 1
ATOM 981 C CA . ASN A 1 118 ? -9.703 7.754 -2.32 1 98.88 118 ASN A CA 1
ATOM 982 C C . ASN A 1 118 ? -8.82 8.766 -3.053 1 98.88 118 ASN A C 1
ATOM 984 O O . ASN A 1 118 ? -8.297 8.469 -4.129 1 98.88 118 ASN A O 1
ATOM 988 N N . ARG A 1 119 ? -8.703 9.898 -2.504 1 98.88 119 ARG A N 1
ATOM 989 C CA . ARG A 1 119 ? -7.918 10.938 -3.158 1 98.88 119 ARG A CA 1
ATOM 990 C C . ARG A 1 119 ? -6.449 10.547 -3.246 1 98.88 119 ARG A C 1
ATOM 992 O O . ARG A 1 119 ? -5.789 10.82 -4.254 1 98.88 119 ARG A O 1
ATOM 999 N N . ILE A 1 120 ? -5.914 9.945 -2.209 1 98.94 120 ILE A N 1
ATOM 1000 C CA . ILE A 1 120 ? -4.527 9.484 -2.232 1 98.94 120 ILE A CA 1
ATOM 1001 C C . ILE A 1 120 ? -4.348 8.453 -3.346 1 98.94 120 ILE A C 1
ATOM 1003 O O . ILE A 1 120 ? -3.383 8.523 -4.113 1 98.94 120 ILE A O 1
ATOM 1007 N N . ASN A 1 121 ? -5.242 7.539 -3.434 1 98.94 121 ASN A N 1
ATOM 1008 C CA . ASN A 1 121 ? -5.184 6.551 -4.508 1 98.94 121 ASN A CA 1
ATOM 1009 C C . ASN A 1 121 ? -5.188 7.219 -5.879 1 98.94 121 ASN A C 1
ATOM 1011 O O . ASN A 1 121 ? -4.391 6.859 -6.75 1 98.94 121 ASN A O 1
ATOM 1015 N N . GLU A 1 122 ? -6.043 8.172 -6.074 1 98.75 122 GLU A N 1
ATOM 1016 C CA . GLU A 1 122 ? -6.129 8.891 -7.34 1 98.75 122 GLU A CA 1
ATOM 1017 C C . GLU A 1 122 ? -4.824 9.617 -7.652 1 98.75 122 GLU A C 1
ATOM 1019 O O . GLU A 1 122 ? -4.367 9.617 -8.797 1 98.75 122 GLU A O 1
ATOM 1024 N N . ILE A 1 123 ? -4.312 10.25 -6.656 1 98.88 123 ILE A N 1
ATOM 1025 C CA . ILE A 1 123 ? -3.074 11.008 -6.824 1 98.88 123 ILE A CA 1
ATOM 1026 C C . ILE A 1 123 ? -1.943 10.062 -7.223 1 98.88 123 ILE A C 1
ATOM 1028 O O . ILE A 1 123 ? -1.168 10.359 -8.133 1 98.88 123 ILE A O 1
ATOM 1032 N N . MET A 1 124 ? -1.855 8.953 -6.543 1 98.88 124 MET A N 1
ATOM 1033 C CA . MET A 1 124 ? -0.813 7.992 -6.898 1 98.88 124 MET A CA 1
ATOM 1034 C C . MET A 1 124 ? -0.961 7.535 -8.344 1 98.88 124 MET A C 1
ATOM 1036 O O . MET A 1 124 ? 0.033 7.387 -9.055 1 98.88 124 MET A O 1
ATOM 1040 N N . ASP A 1 125 ? -2.186 7.34 -8.766 1 98.5 125 ASP A N 1
ATOM 1041 C CA . ASP A 1 125 ? -2.428 6.988 -10.164 1 98.5 125 ASP A CA 1
ATOM 1042 C C . ASP A 1 125 ? -1.906 8.07 -11.102 1 98.5 125 ASP A C 1
ATOM 1044 O O . ASP A 1 125 ? -1.166 7.785 -12.039 1 98.5 125 ASP A O 1
ATOM 1048 N N . ASP A 1 126 ? -2.305 9.242 -10.805 1 98.44 126 ASP A N 1
ATOM 1049 C CA . ASP A 1 126 ? -1.945 10.367 -11.656 1 98.44 126 ASP A CA 1
ATOM 1050 C C . ASP A 1 126 ? -0.43 10.547 -11.727 1 98.44 126 ASP A C 1
ATOM 1052 O O . ASP A 1 126 ? 0.128 10.766 -12.805 1 98.44 126 ASP A O 1
ATOM 1056 N N . VAL A 1 127 ? 0.205 10.477 -10.578 1 98.69 127 VAL A N 1
ATOM 1057 C CA . VAL A 1 127 ? 1.656 10.617 -10.531 1 98.69 127 VAL A CA 1
ATOM 1058 C C . VAL A 1 127 ? 2.311 9.5 -11.336 1 98.69 127 VAL A C 1
ATOM 1060 O O . VAL A 1 127 ? 3.195 9.75 -12.156 1 98.69 127 VAL A O 1
ATOM 1063 N N . THR A 1 128 ? 1.856 8.281 -11.125 1 98.62 128 THR A N 1
ATOM 1064 C CA . THR A 1 128 ? 2.432 7.113 -11.789 1 98.62 128 THR A CA 1
ATOM 1065 C C . THR A 1 128 ? 2.314 7.242 -13.305 1 98.62 128 THR A C 1
ATOM 1067 O O . THR A 1 128 ? 3.246 6.902 -14.039 1 98.62 128 THR A O 1
ATOM 1070 N N . LEU A 1 129 ? 1.251 7.781 -13.766 1 97.56 129 LEU A N 1
ATOM 1071 C CA . LEU A 1 129 ? 0.979 7.895 -15.195 1 97.56 129 LEU A CA 1
ATOM 1072 C C . LEU A 1 129 ? 1.625 9.148 -15.773 1 97.56 129 LEU A C 1
ATOM 1074 O O . LEU A 1 129 ? 1.573 9.375 -16.984 1 97.56 129 LEU A O 1
ATOM 1078 N N . GLY A 1 130 ? 2.119 9.984 -14.969 1 96.62 130 GLY A N 1
ATOM 1079 C CA . GLY A 1 130 ? 2.773 11.203 -15.43 1 96.62 130 GLY A CA 1
ATOM 1080 C C . GLY A 1 130 ? 1.803 12.336 -15.695 1 96.62 130 GLY A C 1
ATOM 1081 O O . GLY A 1 130 ? 2.09 13.234 -16.484 1 96.62 130 GLY A O 1
ATOM 1082 N N . LYS A 1 131 ? 0.614 12.234 -15.109 1 95.56 131 LYS A N 1
ATOM 1083 C CA . LYS A 1 131 ? -0.392 13.273 -15.289 1 95.56 131 LYS A CA 1
ATOM 1084 C C . LYS A 1 131 ? -0.21 14.398 -14.281 1 95.56 131 LYS A C 1
ATOM 1086 O O . LYS A 1 131 ? -0.853 15.445 -14.383 1 95.56 131 LYS A O 1
ATOM 1091 N N . LEU A 1 132 ? 0.494 14.125 -13.297 1 93.12 132 LEU A N 1
ATOM 1092 C CA . LEU A 1 132 ? 0.865 15.094 -12.273 1 93.12 132 LEU A CA 1
ATOM 1093 C C . LEU A 1 132 ? 2.379 15.141 -12.094 1 93.12 132 LEU A C 1
ATOM 1095 O O . LEU A 1 132 ? 3.043 14.102 -12.117 1 93.12 132 LEU A O 1
ATOM 1099 N N . MET B 1 1 ? 1.948 0.431 -34.594 1 33.03 1 MET B N 1
ATOM 1100 C CA . MET B 1 1 ? 2.135 1.605 -33.75 1 33.03 1 MET B CA 1
ATOM 1101 C C . MET B 1 1 ? 1.199 1.563 -32.531 1 33.03 1 MET B C 1
ATOM 1103 O O . MET B 1 1 ? -0.019 1.668 -32.688 1 33.03 1 MET B O 1
ATOM 1107 N N . ILE B 1 2 ? 1.291 0.68 -31.547 1 51.69 2 ILE B N 1
ATOM 1108 C CA . ILE B 1 2 ? 0.396 0.428 -30.422 1 51.69 2 ILE B CA 1
ATOM 1109 C C . ILE B 1 2 ? 0.058 1.744 -29.734 1 51.69 2 ILE B C 1
ATOM 1111 O O . ILE B 1 2 ? 0.949 2.545 -29.438 1 51.69 2 ILE B O 1
ATOM 1115 N N . ASN B 1 3 ? -1.13 2.344 -30.016 1 63.66 3 ASN B N 1
ATOM 1116 C CA . ASN B 1 3 ? -1.626 3.66 -29.625 1 63.66 3 ASN B CA 1
ATOM 1117 C C . ASN B 1 3 ? -1.319 3.963 -28.172 1 63.66 3 ASN B C 1
ATOM 1119 O O . ASN B 1 3 ? -1.704 3.201 -27.281 1 63.66 3 ASN B O 1
ATOM 1123 N N . LEU B 1 4 ? -0.169 4.602 -27.891 1 72.06 4 LEU B N 1
ATOM 1124 C CA . LEU B 1 4 ? 0.231 5.145 -26.609 1 72.06 4 LEU B CA 1
ATOM 1125 C C . LEU B 1 4 ? -0.989 5.461 -25.75 1 72.06 4 LEU B C 1
ATOM 1127 O O . LEU B 1 4 ? -0.987 5.207 -24.531 1 72.06 4 LEU B O 1
ATOM 1131 N N . ASP B 1 5 ? -1.955 5.828 -26.391 1 77.5 5 ASP B N 1
ATOM 1132 C CA . ASP B 1 5 ? -3.186 6.168 -25.688 1 77.5 5 ASP B CA 1
ATOM 1133 C C . ASP B 1 5 ? -3.854 4.918 -25.125 1 77.5 5 ASP B C 1
ATOM 1135 O O . ASP B 1 5 ? -4.352 4.938 -23.984 1 77.5 5 ASP B O 1
ATOM 1139 N N . LYS B 1 6 ? -3.834 3.91 -25.844 1 80.44 6 LYS B N 1
ATOM 1140 C CA . LYS B 1 6 ? -4.465 2.67 -25.406 1 80.44 6 LYS B CA 1
ATOM 1141 C C . LYS B 1 6 ? -3.713 2.062 -24.219 1 80.44 6 LYS B C 1
ATOM 1143 O O . LYS B 1 6 ? -4.328 1.607 -23.25 1 80.44 6 LYS B O 1
ATOM 1148 N N . ARG B 1 7 ? -2.387 2.051 -24.375 1 82.25 7 ARG B N 1
ATOM 1149 C CA . ARG B 1 7 ? -1.578 1.522 -23.281 1 82.25 7 ARG B CA 1
ATOM 1150 C C . ARG B 1 7 ? -1.804 2.316 -22 1 82.25 7 ARG B C 1
ATOM 1152 O O . ARG B 1 7 ? -1.927 1.736 -20.922 1 82.25 7 ARG B O 1
ATOM 1159 N N . LEU B 1 8 ? -1.869 3.609 -22.141 1 85.69 8 LEU B N 1
ATOM 1160 C CA . LEU B 1 8 ? -2.09 4.473 -20.984 1 85.69 8 LEU B CA 1
ATOM 1161 C C . LEU B 1 8 ? -3.465 4.223 -20.375 1 85.69 8 LEU B C 1
ATOM 1163 O O . LEU B 1 8 ? -3.615 4.219 -19.141 1 85.69 8 LEU B O 1
ATOM 1167 N N . TYR B 1 9 ? -4.359 4.012 -21.219 1 86.06 9 TYR B N 1
ATOM 1168 C CA . TYR B 1 9 ? -5.711 3.719 -20.766 1 86.06 9 TYR B CA 1
ATOM 1169 C C . TYR B 1 9 ? -5.75 2.389 -20.016 1 86.06 9 TYR B C 1
ATOM 1171 O O . TYR B 1 9 ? -6.398 2.277 -18.969 1 86.06 9 TYR B O 1
ATOM 1179 N N . GLN B 1 10 ? -5.09 1.426 -20.547 1 88.12 10 GLN B N 1
ATOM 1180 C CA . GLN B 1 10 ? -5.047 0.114 -19.906 1 88.12 10 GLN B CA 1
ATOM 1181 C C . GLN B 1 10 ? -4.328 0.179 -18.562 1 88.12 10 GLN B C 1
ATOM 1183 O O . GLN B 1 10 ? -4.766 -0.444 -17.594 1 88.12 10 GLN B O 1
ATOM 1188 N N . GLU B 1 11 ? -3.316 0.948 -18.578 1 91.31 11 GLU B N 1
ATOM 1189 C CA . GLU B 1 11 ? -2.584 1.111 -17.328 1 91.31 11 GLU B CA 1
ATOM 1190 C C . GLU B 1 11 ? -3.428 1.836 -16.281 1 91.31 11 GLU B C 1
ATOM 1192 O O . GLU B 1 11 ? -3.48 1.422 -15.117 1 91.31 11 GLU B O 1
ATOM 1197 N N . ALA B 1 12 ? -4.078 2.865 -16.734 1 92.31 12 ALA B N 1
ATOM 1198 C CA . ALA B 1 12 ? -4.953 3.605 -15.828 1 92.31 12 ALA B CA 1
ATOM 1199 C C . ALA B 1 12 ? -6.066 2.713 -15.289 1 92.31 12 ALA B C 1
ATOM 1201 O O . ALA B 1 12 ? -6.391 2.762 -14.102 1 92.31 12 ALA B O 1
ATOM 1202 N N . PHE B 1 13 ? -6.535 1.964 -16.141 1 92.81 13 PHE B N 1
ATOM 1203 C CA . PHE B 1 13 ? -7.609 1.05 -15.773 1 92.81 13 PHE B CA 1
ATOM 1204 C C . PHE B 1 13 ? -7.137 0.052 -14.727 1 92.81 13 PHE B C 1
ATOM 1206 O O . PHE B 1 13 ? -7.832 -0.199 -13.734 1 92.81 13 PHE B O 1
ATOM 1213 N N . SER B 1 14 ? -5.996 -0.482 -14.938 1 93.75 14 SER B N 1
ATOM 1214 C CA . SER B 1 14 ? -5.438 -1.451 -14 1 93.75 14 SER B CA 1
ATOM 1215 C C . SER B 1 14 ? -5.125 -0.803 -12.656 1 93.75 14 SER B C 1
ATOM 1217 O O . SER B 1 14 ? -5.402 -1.382 -11.609 1 93.75 14 SER B O 1
ATOM 1219 N N . LEU B 1 15 ? -4.629 0.401 -12.68 1 97.12 15 LEU B N 1
ATOM 1220 C CA . LEU B 1 15 ? -4.254 1.09 -11.445 1 97.12 15 LEU B CA 1
ATOM 1221 C C . LEU B 1 15 ? -5.473 1.311 -10.555 1 97.12 15 LEU B C 1
ATOM 1223 O O . LEU B 1 15 ? -5.387 1.169 -9.336 1 97.12 15 LEU B O 1
ATOM 1227 N N . ASN B 1 16 ? -6.539 1.579 -11.18 1 96.88 16 ASN B N 1
ATOM 1228 C CA . ASN B 1 16 ? -7.75 1.865 -10.422 1 96.88 16 ASN B CA 1
ATOM 1229 C C . ASN B 1 16 ? -8.344 0.598 -9.812 1 96.88 16 ASN B C 1
ATOM 1231 O O . ASN B 1 16 ? -9.234 0.67 -8.969 1 96.88 16 ASN B O 1
ATOM 1235 N N . ARG B 1 17 ? -7.789 -0.523 -10.18 1 98.19 17 ARG B N 1
ATOM 1236 C CA . ARG B 1 17 ? -8.375 -1.785 -9.742 1 98.19 17 ARG B CA 1
ATOM 1237 C C . ARG B 1 17 ? -7.414 -2.543 -8.828 1 98.19 17 ARG B C 1
ATOM 1239 O O . ARG B 1 17 ? -7.668 -3.695 -8.469 1 98.19 17 ARG B O 1
ATOM 1246 N N . LEU B 1 18 ? -6.352 -1.944 -8.469 1 98.94 18 LEU B N 1
ATOM 1247 C CA . LEU B 1 18 ? -5.426 -2.611 -7.562 1 98.94 18 LEU B CA 1
ATOM 1248 C C . LEU B 1 18 ? -6.121 -2.994 -6.262 1 98.94 18 LEU B C 1
ATOM 1250 O O . LEU B 1 18 ? -6.953 -2.24 -5.75 1 98.94 18 LEU B O 1
ATOM 1254 N N . VAL B 1 19 ? -5.797 -4.137 -5.727 1 98.88 19 VAL B N 1
ATOM 1255 C CA . VAL B 1 19 ? -6.258 -4.516 -4.395 1 98.88 19 VAL B CA 1
ATOM 1256 C C . VAL B 1 19 ? -5.602 -3.621 -3.346 1 98.88 19 VAL B C 1
ATOM 1258 O O . VAL B 1 19 ? -4.379 -3.488 -3.312 1 98.88 19 VAL B O 1
ATOM 1261 N N . PRO B 1 20 ? -6.402 -2.971 -2.529 1 98.94 20 PRO B N 1
ATOM 1262 C CA . PRO B 1 20 ? -5.809 -2.131 -1.487 1 98.94 20 PRO B CA 1
ATOM 1263 C C . PRO B 1 20 ? -5.137 -2.945 -0.384 1 98.94 20 PRO B C 1
ATOM 1265 O O . PRO B 1 20 ? -5.68 -3.963 0.054 1 98.94 20 PRO B O 1
ATOM 1268 N N . LEU B 1 21 ? -3.969 -2.504 0.044 1 98.94 21 LEU B N 1
ATOM 1269 C CA . LEU B 1 21 ? -3.201 -3.205 1.067 1 98.94 21 LEU B CA 1
ATOM 1270 C C . LEU B 1 21 ? -2.795 -2.254 2.188 1 98.94 21 LEU B C 1
ATOM 1272 O O . LEU B 1 21 ? -2.721 -1.04 1.981 1 98.94 21 LEU B O 1
ATOM 1276 N N . LYS B 1 22 ? -2.568 -2.807 3.352 1 98.94 22 LYS B N 1
ATOM 1277 C CA . LYS B 1 22 ? -2.1 -2.08 4.527 1 98.94 22 LYS B CA 1
ATOM 1278 C C . LYS B 1 22 ? -0.581 -2.158 4.656 1 98.94 22 LYS B C 1
ATOM 1280 O O . LYS B 1 22 ? -0.062 -2.838 5.543 1 98.94 22 LYS B O 1
ATOM 1285 N N . ILE B 1 23 ? 0.095 -1.432 3.807 1 98.94 23 ILE B N 1
ATOM 1286 C CA . ILE B 1 23 ? 1.542 -1.593 3.715 1 98.94 23 ILE B CA 1
ATOM 1287 C C . ILE B 1 23 ? 2.227 -0.703 4.75 1 98.94 23 ILE B C 1
ATOM 1289 O O . ILE B 1 23 ? 2.023 0.513 4.766 1 98.94 23 ILE B O 1
ATOM 1293 N N . PRO B 1 24 ? 3.102 -1.263 5.566 1 98.94 24 PRO B N 1
ATOM 1294 C CA . PRO B 1 24 ? 3.74 -0.503 6.645 1 98.94 24 PRO B CA 1
ATOM 1295 C C . PRO B 1 24 ? 4.891 0.37 6.148 1 98.94 24 PRO B C 1
ATOM 1297 O O . PRO B 1 24 ? 5.309 0.248 4.992 1 98.94 24 PRO B O 1
ATOM 1300 N N . SER B 1 25 ? 5.328 1.179 7.082 1 98.81 25 SER B N 1
ATOM 1301 C CA . SER B 1 25 ? 6.508 2.006 6.855 1 98.81 25 SER B CA 1
ATOM 1302 C C . SER B 1 25 ? 7.703 1.157 6.43 1 98.81 25 SER B C 1
ATOM 1304 O O . SER B 1 25 ? 7.93 0.077 6.977 1 98.81 25 SER B O 1
ATOM 1306 N N . GLY B 1 26 ? 8.391 1.662 5.461 1 98.81 26 GLY B N 1
ATOM 1307 C CA . GLY B 1 26 ? 9.672 1.066 5.098 1 98.81 26 GLY B CA 1
ATOM 1308 C C . GLY B 1 26 ? 9.555 0.04 3.986 1 98.81 26 GLY B C 1
ATOM 1309 O O . GLY B 1 26 ? 10.562 -0.493 3.518 1 98.81 26 GLY B O 1
ATOM 1310 N N . TRP B 1 27 ? 8.398 -0.271 3.516 1 98.94 27 TRP B N 1
ATOM 1311 C CA . TRP B 1 27 ? 8.211 -1.282 2.48 1 98.94 27 TRP B CA 1
ATOM 1312 C C . TRP B 1 27 ? 8.242 -0.652 1.093 1 98.94 27 TRP B C 1
ATOM 1314 O O . TRP B 1 27 ? 7.688 0.429 0.881 1 98.94 27 TRP B O 1
ATOM 1324 N N . LEU B 1 28 ? 8.828 -1.311 0.173 1 98.94 28 LEU B N 1
ATOM 1325 C CA . LEU B 1 28 ? 8.836 -0.961 -1.243 1 98.94 28 LEU B CA 1
ATOM 1326 C C . LEU B 1 28 ? 7.863 -1.843 -2.023 1 98.94 28 LEU B C 1
ATOM 1328 O O . LEU B 1 28 ? 7.898 -3.07 -1.902 1 98.94 28 LEU B O 1
ATOM 1332 N N . VAL B 1 29 ? 6.969 -1.176 -2.764 1 98.94 29 VAL B N 1
ATOM 1333 C CA . VAL B 1 29 ? 6.168 -1.902 -3.742 1 98.94 29 VAL B CA 1
ATOM 1334 C C . VAL B 1 29 ? 6.945 -2.033 -5.051 1 98.94 29 VAL B C 1
ATOM 1336 O O . VAL B 1 29 ? 6.859 -1.164 -5.922 1 98.94 29 VAL B O 1
ATOM 1339 N N . LYS B 1 30 ? 7.625 -3.092 -5.188 1 98.88 30 LYS B N 1
ATOM 1340 C CA . LYS B 1 30 ? 8.469 -3.279 -6.363 1 98.88 30 LYS B CA 1
ATOM 1341 C C . LYS B 1 30 ? 7.621 -3.521 -7.613 1 98.88 30 LYS B C 1
ATOM 1343 O O . LYS B 1 30 ? 7.914 -2.98 -8.68 1 98.88 30 LYS B O 1
ATOM 1348 N N . TYR B 1 31 ? 6.648 -4.316 -7.465 1 98.88 31 TYR B N 1
ATOM 1349 C CA . TYR B 1 31 ? 5.707 -4.641 -8.531 1 98.88 31 TYR B CA 1
ATOM 1350 C C . TYR B 1 31 ? 4.301 -4.828 -7.977 1 98.88 31 TYR B C 1
ATOM 1352 O O . TYR B 1 31 ? 4.121 -5.422 -6.914 1 98.88 31 TYR B O 1
ATOM 1360 N N . ASN B 1 32 ? 3.27 -4.289 -8.719 1 98.88 32 ASN B N 1
ATOM 1361 C CA . ASN B 1 32 ? 1.893 -4.496 -8.281 1 98.88 32 ASN B CA 1
ATOM 1362 C C . ASN B 1 32 ? 0.937 -4.602 -9.469 1 98.88 32 ASN B C 1
ATOM 1364 O O . ASN B 1 32 ? 0.719 -3.621 -10.18 1 98.88 32 ASN B O 1
ATOM 1368 N N . HIS B 1 33 ? 0.495 -5.676 -9.766 1 98.69 33 HIS B N 1
ATOM 1369 C CA . HIS B 1 33 ? -0.591 -5.973 -10.695 1 98.69 33 HIS B CA 1
ATOM 1370 C C . HIS B 1 33 ? -1.635 -6.879 -10.047 1 98.69 33 HIS B C 1
ATOM 1372 O O . HIS B 1 33 ? -2.273 -7.684 -10.734 1 98.69 33 HIS B O 1
ATOM 1378 N N . PHE B 1 34 ? -1.656 -6.824 -8.734 1 98.94 34 PHE B N 1
ATOM 1379 C CA . PHE B 1 34 ? -2.66 -7.531 -7.949 1 98.94 34 PHE B CA 1
ATOM 1380 C C . PHE B 1 34 ? -4 -6.812 -8.008 1 98.94 34 PHE B C 1
ATOM 1382 O O . PHE B 1 34 ? -4.227 -5.855 -7.262 1 98.94 34 PHE B O 1
ATOM 1389 N N . LEU B 1 35 ? -4.902 -7.285 -8.859 1 98.75 35 LEU B N 1
ATOM 1390 C CA . LEU B 1 35 ? -6.117 -6.559 -9.219 1 98.75 35 LEU B CA 1
ATOM 1391 C C . LEU B 1 35 ? -7.34 -7.184 -8.547 1 98.75 35 LEU B C 1
ATOM 1393 O O . LEU B 1 35 ? -7.363 -8.383 -8.289 1 98.75 35 LEU B O 1
ATOM 1397 N N . GLU B 1 36 ? -8.312 -6.336 -8.25 1 98.56 36 GLU B N 1
ATOM 1398 C CA . GLU B 1 36 ? -9.617 -6.789 -7.781 1 98.56 36 GLU B CA 1
ATOM 1399 C C . GLU B 1 36 ? -10.398 -7.48 -8.891 1 98.56 36 GLU B C 1
ATOM 1401 O O . GLU B 1 36 ? -11.172 -6.844 -9.602 1 98.56 36 GLU B O 1
ATOM 1406 N N . LEU B 1 37 ? -10.188 -8.766 -8.977 1 97.69 37 LEU B N 1
ATOM 1407 C CA . LEU B 1 37 ? -10.859 -9.555 -10 1 97.69 37 LEU B CA 1
ATOM 1408 C C . LEU B 1 37 ? -11.93 -10.453 -9.375 1 97.69 37 LEU B C 1
ATOM 1410 O O . LEU B 1 37 ? -11.82 -10.836 -8.211 1 97.69 37 LEU B O 1
ATOM 1414 N N . ASP B 1 38 ? -12.953 -10.75 -10.125 1 96.44 38 ASP B N 1
ATOM 1415 C CA . ASP B 1 38 ? -13.977 -11.695 -9.703 1 96.44 38 ASP B CA 1
ATOM 1416 C C . ASP B 1 38 ? -13.539 -13.133 -9.961 1 96.44 38 ASP B C 1
ATOM 1418 O O . ASP B 1 38 ? -13.922 -13.734 -10.969 1 96.44 38 ASP B O 1
ATOM 1422 N N . VAL B 1 39 ? -12.883 -13.703 -9.07 1 96.56 39 VAL B N 1
ATOM 1423 C CA . VAL B 1 39 ? -12.25 -15.008 -9.227 1 96.56 39 VAL B CA 1
ATOM 1424 C C . VAL B 1 39 ? -13.312 -16.078 -9.445 1 96.56 39 VAL B C 1
ATOM 1426 O O . VAL B 1 39 ? -13.094 -17.047 -10.188 1 96.56 39 VAL B O 1
ATOM 1429 N N . ASP B 1 40 ? -14.453 -15.992 -8.766 1 94.88 40 ASP B N 1
ATOM 1430 C CA . ASP B 1 40 ? -15.531 -16.969 -8.883 1 94.88 40 ASP B CA 1
ATOM 1431 C C . ASP B 1 40 ? -16.031 -17.062 -10.32 1 94.88 40 ASP B C 1
ATOM 1433 O O . ASP B 1 40 ? -16.5 -18.125 -10.75 1 94.88 40 ASP B O 1
ATOM 1437 N N . ARG B 1 41 ? -15.867 -16 -11.039 1 95.81 41 ARG B N 1
ATOM 1438 C CA . ARG B 1 41 ? -16.328 -15.984 -12.422 1 95.81 41 ARG B CA 1
ATOM 1439 C C . ARG B 1 41 ? -15.266 -16.516 -13.367 1 95.81 41 ARG B C 1
ATOM 1441 O O . ARG B 1 41 ? -15.523 -16.734 -14.555 1 95.81 41 ARG B O 1
ATOM 1448 N N . PHE B 1 42 ? -14.086 -16.609 -12.883 1 96.81 42 PHE B N 1
ATOM 1449 C CA . PHE B 1 42 ? -12.992 -17.141 -13.695 1 96.81 42 PHE B CA 1
ATOM 1450 C C . PHE B 1 42 ? -13.094 -18.672 -13.805 1 96.81 42 PHE B C 1
ATOM 1452 O O . PHE B 1 42 ? -12.367 -19.391 -13.125 1 96.81 42 PHE B O 1
ATOM 1459 N N . THR B 1 43 ? -13.906 -19.172 -14.664 1 95.19 43 THR B N 1
ATOM 1460 C CA . THR B 1 43 ? -14.172 -20.609 -14.773 1 95.19 43 THR B CA 1
ATOM 1461 C C . THR B 1 43 ? -13.594 -21.172 -16.062 1 95.19 43 THR B C 1
ATOM 1463 O O . THR B 1 43 ? -13.453 -22.375 -16.219 1 95.19 43 THR B O 1
ATOM 1466 N N . ASP B 1 44 ? -13.297 -20.281 -17 1 93.88 44 ASP B N 1
ATOM 1467 C CA . ASP B 1 44 ? -12.656 -20.672 -18.25 1 93.88 44 ASP B CA 1
ATOM 1468 C C . ASP B 1 44 ? -11.969 -19.484 -18.922 1 93.88 44 ASP B C 1
ATOM 1470 O O . ASP B 1 44 ? -11.969 -18.375 -18.375 1 93.88 44 ASP B O 1
ATOM 1474 N N . ARG B 1 45 ? -11.383 -19.688 -20.062 1 89.56 45 ARG B N 1
ATOM 1475 C CA . ARG B 1 45 ? -10.547 -18.672 -20.703 1 89.56 45 ARG B CA 1
ATOM 1476 C C . ARG B 1 45 ? -11.391 -17.656 -21.453 1 89.56 45 ARG B C 1
ATOM 1478 O O . ARG B 1 45 ? -10.859 -16.734 -22.078 1 89.56 45 ARG B O 1
ATOM 1485 N N . ASN B 1 46 ? -12.711 -17.734 -21.375 1 92.69 46 ASN B N 1
ATOM 1486 C CA . ASN B 1 46 ? -13.57 -16.703 -21.922 1 92.69 46 ASN B CA 1
ATOM 1487 C C . ASN B 1 46 ? -13.711 -15.516 -20.969 1 92.69 46 ASN B C 1
ATOM 1489 O O . ASN B 1 46 ? -14.258 -14.477 -21.344 1 92.69 46 ASN B O 1
ATOM 1493 N N . PHE B 1 47 ? -13.242 -15.727 -19.781 1 94.19 47 PHE B N 1
ATOM 1494 C CA . PHE B 1 47 ? -13.188 -14.625 -18.828 1 94.19 47 PHE B CA 1
ATOM 1495 C C . PHE B 1 47 ? -12.336 -13.484 -19.375 1 94.19 47 PHE B C 1
ATOM 1497 O O . PHE B 1 47 ? -11.195 -13.695 -19.781 1 94.19 47 PHE B O 1
ATOM 1504 N N . PRO B 1 48 ? -12.844 -12.242 -19.406 1 92.69 48 PRO B N 1
ATOM 1505 C CA . PRO B 1 48 ? -12.164 -11.148 -20.109 1 92.69 48 PRO B CA 1
ATOM 1506 C C . PRO B 1 48 ? -10.781 -10.844 -19.516 1 92.69 48 PRO B C 1
ATOM 1508 O O . PRO B 1 48 ? -9.867 -10.477 -20.266 1 92.69 48 PRO B O 1
ATOM 1511 N N . ASP B 1 49 ? -10.57 -11.07 -18.25 1 94.5 49 ASP B N 1
ATOM 1512 C CA . ASP B 1 49 ? -9.32 -10.695 -17.594 1 94.5 49 ASP B CA 1
ATOM 1513 C C . ASP B 1 49 ? -8.445 -11.914 -17.328 1 94.5 49 ASP B C 1
ATOM 1515 O O . ASP B 1 49 ? -7.66 -11.93 -16.391 1 94.5 49 ASP B O 1
ATOM 1519 N N . TRP B 1 50 ? -8.555 -12.953 -18.094 1 94.81 50 TRP B N 1
ATOM 1520 C CA . TRP B 1 50 ? -7.871 -14.203 -17.797 1 94.81 50 TRP B CA 1
ATOM 1521 C C . TRP B 1 50 ? -6.359 -14.008 -17.812 1 94.81 50 TRP B C 1
ATOM 1523 O O . TRP B 1 50 ? -5.637 -14.641 -17.031 1 94.81 50 TRP B O 1
ATOM 1533 N N . MET B 1 51 ? -5.867 -13.047 -18.609 1 94.5 51 MET B N 1
ATOM 1534 C CA . MET B 1 51 ? -4.43 -12.812 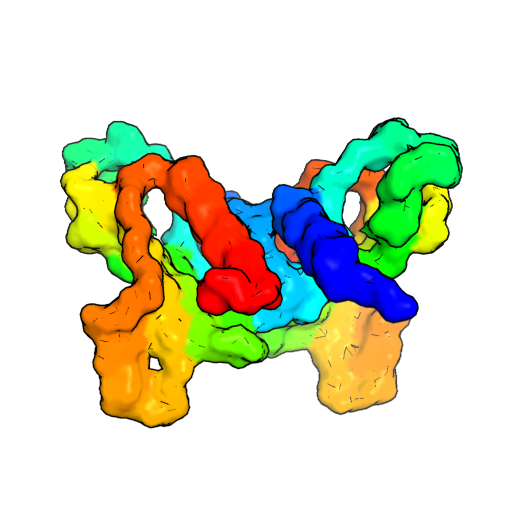-18.719 1 94.5 51 MET B CA 1
ATOM 1535 C C . MET B 1 51 ? -3.889 -12.117 -17.469 1 94.5 51 MET B C 1
ATOM 1537 O O . MET B 1 51 ? -2.682 -12.133 -17.219 1 94.5 51 MET B O 1
ATOM 1541 N N . ASP B 1 52 ? -4.766 -11.516 -16.703 1 97.12 52 ASP B N 1
ATOM 1542 C CA . ASP B 1 52 ? -4.355 -10.812 -15.484 1 97.12 52 ASP B CA 1
ATOM 1543 C C . ASP B 1 52 ? -4.031 -11.797 -14.367 1 97.12 52 ASP B C 1
ATOM 1545 O O . ASP B 1 52 ? -3.432 -11.414 -13.359 1 97.12 52 ASP B O 1
ATOM 1549 N N . PHE B 1 53 ? -4.426 -13.031 -14.516 1 97.5 53 PHE B N 1
ATOM 1550 C CA . PHE B 1 53 ? -4.027 -14.086 -13.586 1 97.5 53 PHE B CA 1
ATOM 1551 C C . PHE B 1 53 ? -2.639 -14.609 -13.93 1 97.5 53 PHE B C 1
ATOM 1553 O O . PHE B 1 53 ? -2.492 -15.758 -14.359 1 97.5 53 PHE B O 1
ATOM 1560 N N . ASP B 1 54 ? -1.67 -13.836 -13.633 1 98 54 ASP B N 1
ATOM 1561 C CA . ASP B 1 54 ? -0.274 -14.039 -14.008 1 98 54 ASP B CA 1
ATOM 1562 C C . ASP B 1 54 ? 0.532 -14.602 -12.836 1 98 54 ASP B C 1
ATOM 1564 O O . ASP B 1 54 ? 0.086 -14.547 -11.688 1 98 54 ASP B O 1
ATOM 1568 N N . GLU B 1 55 ? 1.623 -15.133 -13.133 1 98.38 55 GLU B N 1
ATOM 1569 C CA . GLU B 1 55 ? 2.504 -15.648 -12.086 1 98.38 55 GLU B CA 1
ATOM 1570 C C . GLU B 1 55 ? 3.232 -14.508 -11.367 1 98.38 55 GLU B C 1
ATOM 1572 O O . GLU B 1 55 ? 3.811 -14.719 -10.305 1 98.38 55 GLU B O 1
ATOM 1577 N N . ASP B 1 56 ? 3.311 -13.359 -12 1 98.5 56 ASP B N 1
ATOM 1578 C CA . ASP B 1 56 ? 3.877 -12.148 -11.422 1 98.5 56 ASP B CA 1
ATOM 1579 C C . ASP B 1 56 ? 2.787 -11.117 -11.133 1 98.5 56 ASP B C 1
ATOM 1581 O O . ASP B 1 56 ? 2.428 -10.32 -12.008 1 98.5 56 ASP B O 1
ATOM 1585 N N . LEU B 1 57 ? 2.318 -11.148 -9.914 1 98.88 57 LEU B N 1
ATOM 1586 C CA . LEU B 1 57 ? 1.204 -10.266 -9.594 1 98.88 57 LEU B CA 1
ATOM 1587 C C . LEU B 1 57 ? 1.642 -9.172 -8.625 1 98.88 57 LEU B C 1
ATOM 1589 O O . LEU B 1 57 ? 1.14 -8.047 -8.688 1 98.88 57 LEU B O 1
ATOM 1593 N N . LEU B 1 58 ? 2.535 -9.516 -7.672 1 98.94 58 LEU B N 1
ATOM 1594 C CA . LEU B 1 58 ? 2.939 -8.594 -6.613 1 98.94 58 LEU B CA 1
ATOM 1595 C C . LEU B 1 58 ? 4.328 -8.945 -6.09 1 98.94 58 LEU B C 1
ATOM 1597 O O . LEU B 1 58 ? 4.66 -10.125 -5.941 1 98.94 58 LEU B O 1
ATOM 1601 N N . MET B 1 59 ? 5.117 -7.988 -5.82 1 98.94 59 MET B N 1
ATOM 1602 C CA . MET B 1 59 ? 6.383 -8.148 -5.105 1 98.94 59 MET B CA 1
ATOM 1603 C C . MET B 1 59 ? 6.609 -6.988 -4.137 1 98.94 59 MET B C 1
ATOM 1605 O O . MET B 1 59 ? 6.727 -5.836 -4.559 1 98.94 59 MET B O 1
ATOM 1609 N N . LEU B 1 60 ? 6.578 -7.273 -2.916 1 98.94 60 LEU B N 1
ATOM 1610 C CA . LEU B 1 60 ? 6.848 -6.332 -1.835 1 98.94 60 LEU B CA 1
ATOM 1611 C C . LEU B 1 60 ? 8.188 -6.641 -1.165 1 98.94 60 LEU B C 1
ATOM 1613 O O . LEU B 1 60 ? 8.523 -7.809 -0.958 1 98.94 60 LEU B O 1
ATOM 1617 N N . VAL B 1 61 ? 8.898 -5.602 -0.851 1 98.94 61 VAL B N 1
ATOM 1618 C CA . VAL B 1 61 ? 10.219 -5.793 -0.266 1 98.94 61 VAL B CA 1
ATOM 1619 C C . VAL B 1 61 ? 10.32 -5.027 1.053 1 98.94 61 VAL B C 1
ATOM 1621 O O . VAL B 1 61 ? 9.969 -3.846 1.119 1 98.94 61 VAL B O 1
ATOM 1624 N N . CYS B 1 62 ? 10.688 -5.688 2.045 1 98.88 62 CYS B N 1
ATOM 1625 C CA . CYS B 1 62 ? 11.07 -5.102 3.324 1 98.88 62 CYS B CA 1
ATOM 1626 C C . CYS B 1 62 ? 12.578 -5.16 3.518 1 98.88 62 CYS B C 1
ATOM 1628 O O . CYS B 1 62 ? 13.109 -6.145 4.043 1 98.88 62 CYS B O 1
ATOM 1630 N N . ASP B 1 63 ? 13.227 -4.109 3.262 1 98.19 63 ASP B N 1
ATOM 1631 C CA . ASP B 1 63 ? 14.688 -4.113 3.232 1 98.19 63 ASP B CA 1
ATOM 1632 C C . ASP B 1 63 ? 15.266 -4.293 4.637 1 98.19 63 ASP B C 1
ATOM 1634 O O . ASP B 1 63 ? 16.203 -5.074 4.832 1 98.19 63 ASP B O 1
ATOM 1638 N N . PHE B 1 64 ? 14.648 -3.643 5.582 1 98.06 64 PHE B N 1
ATOM 1639 C CA . PHE B 1 64 ? 15.234 -3.654 6.918 1 98.06 64 PHE B CA 1
ATOM 1640 C C . PHE B 1 64 ? 15.047 -5.016 7.578 1 98.06 64 PHE B C 1
ATOM 1642 O O . PHE B 1 64 ? 15.719 -5.328 8.562 1 98.06 64 PHE B O 1
ATOM 1649 N N . ARG B 1 65 ? 14.219 -5.852 7.066 1 98.44 65 ARG B N 1
ATOM 1650 C CA . ARG B 1 65 ? 14.055 -7.223 7.543 1 98.44 65 ARG B CA 1
ATOM 1651 C C . ARG B 1 65 ? 14.664 -8.219 6.562 1 98.44 65 ARG B C 1
ATOM 1653 O O . ARG B 1 65 ? 14.727 -9.414 6.848 1 98.44 65 ARG B O 1
ATOM 1660 N N . GLN B 1 66 ? 15.023 -7.762 5.375 1 98.56 66 GLN B N 1
ATOM 1661 C CA . GLN B 1 66 ? 15.586 -8.594 4.312 1 98.56 66 GLN B CA 1
ATOM 1662 C C . GLN B 1 66 ? 14.602 -9.688 3.898 1 98.56 66 GLN B C 1
ATOM 1664 O O . GLN B 1 66 ? 14.969 -10.867 3.855 1 98.56 66 GLN B O 1
ATOM 1669 N N . ILE B 1 67 ? 13.414 -9.258 3.582 1 98.88 67 ILE B N 1
ATOM 1670 C CA . ILE B 1 67 ? 12.344 -10.188 3.234 1 98.88 67 ILE B CA 1
ATOM 1671 C C . ILE B 1 67 ? 11.641 -9.711 1.964 1 98.88 67 ILE B C 1
ATOM 1673 O O . ILE B 1 67 ? 11.43 -8.516 1.775 1 98.88 67 ILE B O 1
ATOM 1677 N N . ILE B 1 68 ? 11.297 -10.602 1.095 1 98.88 68 ILE B N 1
ATOM 1678 C CA . ILE B 1 68 ? 10.438 -10.383 -0.066 1 98.88 68 ILE B CA 1
ATOM 1679 C C . ILE B 1 68 ? 9.109 -11.109 0.131 1 98.88 68 ILE B C 1
ATOM 1681 O O . ILE B 1 68 ? 9.078 -12.266 0.565 1 98.88 68 ILE B O 1
ATOM 1685 N N . VAL B 1 69 ? 7.996 -10.461 -0.055 1 98.94 69 VAL B N 1
ATOM 1686 C CA . VAL B 1 69 ? 6.68 -11.078 -0.176 1 98.94 69 VAL B CA 1
ATOM 1687 C C . VAL B 1 69 ? 6.234 -11.062 -1.637 1 98.94 69 VAL B C 1
ATOM 1689 O O . VAL B 1 69 ? 6.121 -10 -2.246 1 98.94 69 VAL B O 1
ATOM 1692 N N . ASP B 1 70 ? 6.004 -12.203 -2.184 1 98.94 70 ASP B N 1
ATOM 1693 C CA . ASP B 1 70 ? 5.66 -12.383 -3.59 1 98.94 70 ASP B CA 1
ATOM 1694 C C . ASP B 1 70 ? 4.293 -13.039 -3.744 1 98.94 70 ASP B C 1
ATOM 1696 O O . ASP B 1 70 ? 3.934 -13.922 -2.961 1 98.94 70 ASP B O 1
ATOM 1700 N N . LEU B 1 71 ? 3.529 -12.609 -4.738 1 99 71 LEU B N 1
ATOM 1701 C CA . LEU B 1 71 ? 2.232 -13.195 -5.062 1 99 71 LEU B CA 1
ATOM 1702 C C . LEU B 1 71 ? 2.158 -13.562 -6.543 1 99 71 LEU B C 1
ATOM 1704 O O . LEU B 1 71 ? 2.58 -12.789 -7.402 1 99 71 LEU B O 1
ATOM 1708 N N . GLY B 1 72 ? 1.621 -14.695 -6.836 1 98.94 72 GLY B N 1
ATOM 1709 C CA . GLY B 1 72 ? 1.299 -15.109 -8.188 1 98.94 72 GLY B CA 1
ATOM 1710 C C . GLY B 1 72 ? 0.081 -16.016 -8.266 1 98.94 72 GLY B C 1
ATOM 1711 O O . GLY B 1 72 ? -0.408 -16.484 -7.238 1 98.94 72 GLY B O 1
ATOM 1712 N N . TRP B 1 73 ? -0.406 -16.125 -9.461 1 98.88 73 TRP B N 1
ATOM 1713 C CA . TRP B 1 73 ? -1.426 -17.109 -9.789 1 98.88 73 TRP B CA 1
ATOM 1714 C C . TRP B 1 73 ? -0.82 -18.281 -10.562 1 98.88 73 TRP B C 1
ATOM 1716 O O . TRP B 1 73 ? -0.134 -18.094 -11.562 1 98.88 73 TRP B O 1
ATOM 1726 N N . TYR B 1 74 ? -1.106 -19.5 -10.078 1 98.5 74 TYR B N 1
ATOM 1727 C CA . TYR B 1 74 ? -0.474 -20.672 -10.672 1 98.5 74 TYR B CA 1
ATOM 1728 C C . TYR B 1 74 ? -1.503 -21.766 -10.961 1 98.5 74 TYR B C 1
ATOM 1730 O O . TYR B 1 74 ? -2.273 -22.156 -10.086 1 98.5 74 TYR B O 1
ATOM 1738 N N . PRO B 1 75 ? -1.418 -22.266 -12.242 1 97.88 75 PRO B N 1
ATOM 1739 C CA . PRO B 1 75 ? -0.593 -21.828 -13.367 1 97.88 75 PRO B CA 1
ATOM 1740 C C . PRO B 1 75 ? -1.121 -20.547 -14.016 1 97.88 75 PRO B C 1
ATOM 1742 O O . PRO B 1 75 ? -2.312 -20.25 -13.906 1 97.88 75 PRO B O 1
ATOM 1745 N N . MET B 1 76 ? -0.321 -19.844 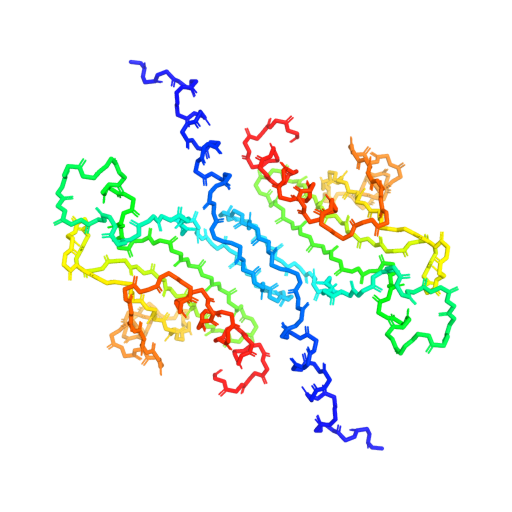-14.617 1 97.19 76 MET B N 1
ATOM 1746 C CA . MET B 1 76 ? -0.707 -18.609 -15.289 1 97.19 76 MET B CA 1
ATOM 1747 C C . MET B 1 76 ? -1.94 -18.828 -16.156 1 97.19 76 MET B C 1
ATOM 1749 O O . MET B 1 76 ? -2.006 -19.797 -16.922 1 97.19 76 MET B O 1
ATOM 1753 N N . GLY B 1 77 ? -2.926 -18.062 -15.93 1 96.69 77 GLY B N 1
ATOM 1754 C CA . GLY B 1 77 ? -4.102 -18.016 -16.781 1 96.69 77 GLY B CA 1
ATOM 1755 C C . GLY B 1 77 ? -4.98 -19.25 -16.656 1 96.69 77 GLY B C 1
ATOM 1756 O O . GLY B 1 77 ? -5.91 -19.438 -17.453 1 96.69 77 GLY B O 1
ATOM 1757 N N . ASP B 1 78 ? -4.727 -20.125 -15.773 1 97.31 78 ASP B N 1
ATOM 1758 C CA . ASP B 1 78 ? -5.508 -21.344 -15.609 1 97.31 78 ASP B CA 1
ATOM 1759 C C . ASP B 1 78 ? -6.664 -21.125 -14.633 1 97.31 78 ASP B C 1
ATOM 1761 O O . ASP B 1 78 ? -6.441 -20.781 -13.469 1 97.31 78 ASP B O 1
ATOM 1765 N N . PRO B 1 79 ? -7.848 -21.344 -15.117 1 97.12 79 PRO B N 1
ATOM 1766 C CA . PRO B 1 79 ? -9 -21.156 -14.234 1 97.12 79 PRO B CA 1
ATOM 1767 C C . PRO B 1 79 ? -8.984 -22.094 -13.031 1 97.12 79 PRO B C 1
ATOM 1769 O O . PRO B 1 79 ? -9.695 -21.859 -12.047 1 97.12 79 PRO B O 1
ATOM 1772 N N . LYS B 1 80 ? -8.258 -23.078 -13.062 1 97 80 LYS B N 1
ATOM 1773 C CA . LYS B 1 80 ? -8.156 -24.016 -11.953 1 97 80 LYS B CA 1
ATOM 1774 C C . LYS B 1 80 ? -6.996 -23.656 -11.031 1 97 80 LYS B C 1
ATOM 1776 O O . LYS B 1 80 ? -6.727 -24.359 -10.055 1 97 80 LYS B O 1
ATOM 1781 N N . GLY B 1 81 ? -6.395 -22.562 -11.359 1 97.94 81 GLY B N 1
ATOM 1782 C CA . GLY B 1 81 ? -5.262 -22.125 -10.555 1 97.94 81 GLY B CA 1
ATOM 1783 C C . GLY B 1 81 ? -5.668 -21.484 -9.242 1 97.94 81 GLY B C 1
ATOM 1784 O O . GLY B 1 81 ? -6.844 -21.516 -8.867 1 97.94 81 GLY B O 1
ATOM 1785 N N . GLN B 1 82 ? -4.652 -20.953 -8.547 1 98.62 82 GLN B N 1
ATOM 1786 C CA . GLN B 1 82 ? -4.852 -20.266 -7.281 1 98.62 82 GLN B CA 1
ATOM 1787 C C . GLN B 1 82 ? -3.754 -19.219 -7.039 1 98.62 82 GLN B C 1
ATOM 1789 O O . GLN B 1 82 ? -2.654 -19.344 -7.582 1 98.62 82 GLN B O 1
ATOM 1794 N N . TYR B 1 83 ? -4.051 -18.312 -6.176 1 98.88 83 TYR B N 1
ATOM 1795 C CA . TYR B 1 83 ? -3.039 -17.406 -5.66 1 98.88 83 TYR B CA 1
ATOM 1796 C C . TYR B 1 83 ? -2.025 -18.141 -4.797 1 98.88 83 TYR B C 1
ATOM 1798 O O . TYR B 1 83 ? -2.391 -19.016 -4.012 1 98.88 83 TYR B O 1
ATOM 1806 N N . THR B 1 84 ? -0.814 -17.797 -4.938 1 98.94 84 THR B N 1
ATOM 1807 C CA . THR B 1 84 ? 0.257 -18.328 -4.109 1 98.94 84 THR B CA 1
ATOM 1808 C C . THR B 1 84 ? 1.148 -17.219 -3.582 1 98.94 84 THR B C 1
ATOM 1810 O O . THR B 1 84 ? 1.776 -16.5 -4.363 1 98.94 84 THR B O 1
ATOM 1813 N N . ILE B 1 85 ? 1.176 -17.109 -2.252 1 98.94 85 ILE B N 1
ATOM 1814 C CA . ILE B 1 85 ? 2.086 -16.188 -1.575 1 98.94 85 ILE B CA 1
ATOM 1815 C C . ILE B 1 85 ? 3.385 -16.906 -1.229 1 98.94 85 ILE B C 1
ATOM 1817 O O . ILE B 1 85 ? 3.361 -18.047 -0.755 1 98.94 85 ILE B O 1
ATOM 1821 N N . MET B 1 86 ? 4.457 -16.281 -1.518 1 98.94 86 MET B N 1
ATOM 1822 C CA . MET B 1 86 ? 5.754 -16.766 -1.048 1 98.94 86 MET B CA 1
ATOM 1823 C C . MET B 1 86 ? 6.504 -15.672 -0.292 1 98.94 86 MET B C 1
ATOM 1825 O O . MET B 1 86 ? 6.582 -14.531 -0.754 1 98.94 86 MET B O 1
ATOM 1829 N N . VAL B 1 87 ? 7.004 -15.992 0.882 1 98.94 87 VAL B N 1
ATOM 1830 C CA . VAL B 1 87 ? 7.891 -15.125 1.657 1 98.94 87 VAL B CA 1
ATOM 1831 C C . VAL B 1 87 ? 9.32 -15.664 1.597 1 98.94 87 VAL B C 1
ATOM 1833 O O . VAL B 1 87 ? 9.57 -16.812 1.947 1 98.94 87 VAL B O 1
ATOM 1836 N N . VAL B 1 88 ? 10.164 -14.805 1.152 1 98.81 88 VAL B N 1
ATOM 1837 C CA . VAL B 1 88 ? 11.508 -15.258 0.834 1 98.81 88 VAL B CA 1
ATOM 1838 C C . VAL B 1 88 ? 12.539 -14.344 1.494 1 98.81 88 VAL B C 1
ATOM 1840 O O . VAL B 1 88 ? 12.375 -13.125 1.494 1 98.81 88 VAL B O 1
ATOM 1843 N N . ALA B 1 89 ? 13.562 -14.969 2.08 1 98.81 89 ALA B N 1
ATOM 1844 C CA . ALA B 1 89 ? 14.68 -14.18 2.592 1 98.81 89 ALA B CA 1
ATOM 1845 C C . ALA B 1 89 ? 15.492 -13.578 1.45 1 98.81 89 ALA B C 1
ATOM 1847 O O . ALA B 1 89 ? 15.68 -14.211 0.41 1 98.81 89 ALA B O 1
ATOM 1848 N N . MET B 1 90 ? 16 -12.453 1.691 1 98.56 90 MET B N 1
ATOM 1849 C CA . MET B 1 90 ? 16.859 -11.797 0.703 1 98.56 90 MET B CA 1
ATOM 1850 C C . MET B 1 90 ? 18.328 -12.102 0.966 1 98.56 90 MET B C 1
ATOM 1852 O O . MET B 1 90 ? 18.734 -12.281 2.115 1 98.56 90 MET B O 1
ATOM 1856 N N . SER B 1 91 ? 19.047 -12.211 -0.06 1 98.19 91 SER B N 1
ATOM 1857 C CA . SER B 1 91 ? 20.5 -12.375 -0.005 1 98.19 91 SER B CA 1
ATOM 1858 C C . SER B 1 91 ? 21.172 -11.625 -1.144 1 98.19 91 SER B C 1
ATOM 1860 O O . SER B 1 91 ? 20.688 -11.625 -2.275 1 98.19 91 SER B O 1
ATOM 1862 N N . GLU B 1 92 ? 22.297 -11.047 -0.842 1 96.81 92 GLU B N 1
ATOM 1863 C CA . GLU B 1 92 ? 23.094 -10.398 -1.876 1 96.81 92 GLU B CA 1
ATOM 1864 C C . GLU B 1 92 ? 23.797 -11.422 -2.756 1 96.81 92 GLU B C 1
ATOM 1866 O O . GLU B 1 92 ? 24.219 -11.109 -3.877 1 96.81 92 GLU B O 1
ATOM 1871 N N . ASP B 1 93 ? 23.938 -12.625 -2.117 1 98.06 93 ASP B N 1
ATOM 1872 C CA . ASP B 1 93 ? 24.516 -13.734 -2.869 1 98.06 93 ASP B CA 1
ATOM 1873 C C . ASP B 1 93 ? 23.484 -14.367 -3.803 1 98.06 93 ASP B C 1
ATOM 1875 O O . ASP B 1 93 ? 22.484 -14.922 -3.346 1 98.06 93 ASP B O 1
ATOM 1879 N N . LYS B 1 94 ? 23.875 -14.383 -5.027 1 97.19 94 LYS B N 1
ATOM 1880 C CA . LYS B 1 94 ? 22.922 -14.812 -6.055 1 97.19 94 LYS B CA 1
ATOM 1881 C C . LYS B 1 94 ? 22.578 -16.297 -5.906 1 97.19 94 LYS B C 1
ATOM 1883 O O . LYS B 1 94 ? 21.438 -16.688 -6.094 1 97.19 94 LYS B O 1
ATOM 1888 N N . ASP B 1 95 ? 23.516 -17 -5.641 1 98.06 95 ASP B N 1
ATOM 1889 C CA . ASP B 1 95 ? 23.281 -18.422 -5.469 1 98.06 95 ASP B CA 1
ATOM 1890 C C . ASP B 1 95 ? 22.406 -18.688 -4.242 1 98.06 95 ASP B C 1
ATOM 1892 O O . ASP B 1 95 ? 21.469 -19.5 -4.297 1 98.06 95 ASP B O 1
ATOM 1896 N N . GLN B 1 96 ? 22.734 -17.984 -3.264 1 98.31 96 GLN B N 1
ATOM 1897 C CA . GLN B 1 96 ? 21.922 -18.109 -2.055 1 98.31 96 GLN B CA 1
ATOM 1898 C C . GLN B 1 96 ? 20.5 -17.609 -2.285 1 98.31 96 GLN B C 1
ATOM 1900 O O . GLN B 1 96 ? 19.547 -18.203 -1.786 1 98.31 96 GLN B O 1
ATOM 1905 N N . GLN B 1 97 ? 20.359 -16.516 -3 1 98.31 97 GLN B N 1
ATOM 1906 C CA . GLN B 1 97 ? 19.031 -16 -3.299 1 98.31 97 GLN B CA 1
ATOM 1907 C C . GLN B 1 97 ? 18.219 -17.016 -4.102 1 98.31 97 GLN B C 1
ATOM 1909 O O . GLN B 1 97 ? 17.016 -17.188 -3.85 1 98.31 97 GLN B O 1
ATOM 1914 N N . ALA B 1 98 ? 18.859 -17.594 -5.074 1 97.75 98 ALA B N 1
ATOM 1915 C CA . ALA B 1 98 ? 18.172 -18.609 -5.859 1 97.75 98 ALA B CA 1
ATOM 1916 C C . ALA B 1 98 ? 17.672 -19.75 -4.965 1 97.75 98 ALA B C 1
ATOM 1918 O O . ALA B 1 98 ? 16.547 -20.219 -5.113 1 97.75 98 ALA B O 1
ATOM 1919 N N . ASP B 1 99 ? 18.531 -20.141 -4.074 1 98.19 99 ASP B N 1
ATOM 1920 C CA . ASP B 1 99 ? 18.172 -21.188 -3.131 1 98.19 99 ASP B CA 1
ATOM 1921 C C . ASP B 1 99 ? 17.031 -20.75 -2.232 1 98.19 99 ASP B C 1
ATOM 1923 O O . ASP B 1 99 ? 16.156 -21.547 -1.895 1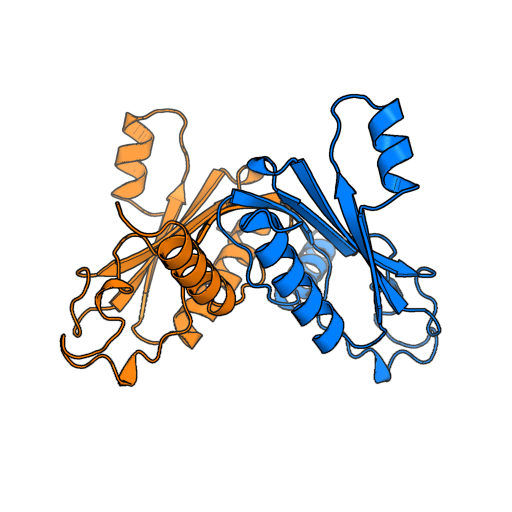 98.19 99 ASP B O 1
ATOM 1927 N N . ASN B 1 100 ? 16.969 -19.516 -1.837 1 98.38 100 ASN B N 1
ATOM 1928 C CA . ASN B 1 100 ? 15.922 -19 -0.962 1 98.38 100 ASN B CA 1
ATOM 1929 C C . ASN B 1 100 ? 14.547 -19.094 -1.62 1 98.38 100 ASN B C 1
ATOM 1931 O O . ASN B 1 100 ? 13.547 -19.328 -0.943 1 98.38 100 ASN B O 1
ATOM 1935 N N . TRP B 1 101 ? 14.516 -18.906 -2.922 1 98 101 TRP B N 1
ATOM 1936 C CA . TRP B 1 101 ? 13.25 -19.031 -3.641 1 98 101 TRP B CA 1
ATOM 1937 C C . TRP B 1 101 ? 12.758 -20.484 -3.639 1 98 101 TRP B C 1
ATOM 1939 O O . TRP B 1 101 ? 11.555 -20.734 -3.699 1 98 101 TRP B O 1
ATOM 1949 N N . LEU B 1 102 ? 13.688 -21.438 -3.57 1 98.06 102 LEU B N 1
ATOM 1950 C CA . LEU B 1 102 ? 13.336 -22.859 -3.561 1 98.06 102 LEU B CA 1
ATOM 1951 C C . LEU B 1 102 ? 12.891 -23.297 -2.172 1 98.06 102 LEU B C 1
ATOM 1953 O O . LEU B 1 102 ? 12.195 -24.297 -2.027 1 98.06 102 LEU B O 1
ATOM 1957 N N . THR B 1 103 ? 13.312 -22.531 -1.157 1 98.19 103 THR B N 1
ATOM 1958 C CA . THR B 1 103 ? 12.969 -22.859 0.225 1 98.19 103 THR B CA 1
ATOM 1959 C C . THR B 1 103 ? 12.352 -21.641 0.917 1 98.19 103 THR B C 1
ATOM 1961 O O . THR B 1 103 ? 12.906 -21.125 1.887 1 98.19 103 THR B O 1
ATOM 1964 N N . PRO B 1 104 ? 11.234 -21.25 0.51 1 98.69 104 PRO B N 1
ATOM 1965 C CA . PRO B 1 104 ? 10.609 -20.078 1.121 1 98.69 104 PRO B CA 1
ATOM 1966 C C . PRO B 1 104 ? 10.336 -20.266 2.611 1 98.69 104 PRO B C 1
ATOM 1968 O O . PRO B 1 104 ? 10.141 -21.391 3.07 1 98.69 104 PRO B O 1
ATOM 1971 N N . LEU B 1 105 ? 10.328 -19.141 3.262 1 98.75 105 LEU B N 1
ATOM 1972 C CA . LEU B 1 105 ? 10.023 -19.141 4.688 1 98.75 105 LEU B CA 1
ATOM 1973 C C . LEU B 1 105 ? 8.562 -19.516 4.926 1 98.75 105 LEU B C 1
ATOM 1975 O O . LEU B 1 105 ? 8.227 -20.094 5.957 1 98.75 105 LEU B O 1
ATOM 1979 N N . LEU B 1 106 ? 7.723 -19.141 4.047 1 98.69 106 LEU B N 1
ATOM 1980 C CA . LEU B 1 106 ? 6.277 -19.328 4.141 1 98.69 106 LEU B CA 1
ATOM 1981 C C . LEU B 1 106 ? 5.648 -19.391 2.754 1 98.69 106 LEU B C 1
ATOM 1983 O O . LEU B 1 106 ? 6.035 -18.641 1.854 1 98.69 106 LEU B O 1
ATOM 1987 N N . THR B 1 107 ? 4.805 -20.328 2.582 1 98.81 107 THR B N 1
ATOM 1988 C CA . THR B 1 107 ? 3.945 -20.359 1.405 1 98.81 107 THR B CA 1
ATOM 1989 C C . THR B 1 107 ? 2.479 -20.484 1.81 1 98.81 107 THR B C 1
ATOM 1991 O O . THR B 1 107 ? 2.146 -21.203 2.758 1 98.81 107 THR B O 1
ATOM 1994 N N . PHE B 1 108 ? 1.618 -19.812 1.124 1 98.94 108 PHE B N 1
ATOM 1995 C CA . PHE B 1 108 ? 0.184 -19.844 1.383 1 98.94 108 PHE B CA 1
ATOM 1996 C C . PHE B 1 108 ? -0.603 -19.766 0.08 1 98.94 108 PHE B C 1
ATOM 1998 O O . PHE B 1 108 ? -0.254 -19 -0.816 1 98.94 108 PHE B O 1
ATOM 2005 N N . ARG B 1 109 ? -1.61 -20.484 -0.02 1 98.88 109 ARG B N 1
ATOM 2006 C CA . ARG B 1 109 ? -2.379 -20.531 -1.26 1 98.88 109 ARG B CA 1
ATOM 2007 C C . ARG B 1 109 ? -3.873 -20.422 -0.982 1 98.88 109 ARG B C 1
ATOM 2009 O O . ARG B 1 109 ? -4.359 -20.938 0.03 1 98.88 109 ARG B O 1
ATOM 2016 N N . SER B 1 110 ? -4.582 -19.812 -1.821 1 98.81 110 SER B N 1
ATOM 2017 C CA . SER B 1 110 ? -6.039 -19.734 -1.811 1 98.81 110 SER B CA 1
ATOM 2018 C C . SER B 1 110 ? -6.57 -19.172 -3.127 1 98.81 110 SER B C 1
ATOM 2020 O O . SER B 1 110 ? -5.887 -18.406 -3.805 1 98.81 110 SER B O 1
ATOM 2022 N N . ARG B 1 111 ? -7.703 -19.5 -3.477 1 98 111 ARG B N 1
ATOM 2023 C CA . ARG B 1 111 ? -8.352 -18.891 -4.633 1 98 111 ARG B CA 1
ATOM 2024 C C . ARG B 1 111 ? -9.086 -17.609 -4.242 1 98 111 ARG B C 1
ATOM 2026 O O . ARG B 1 111 ? -9.477 -16.828 -5.109 1 98 111 ARG B O 1
ATOM 2033 N N . SER B 1 112 ? -9.383 -17.484 -3.027 1 98.31 112 SER B N 1
ATOM 2034 C CA . SER B 1 112 ? -10.188 -16.375 -2.535 1 98.31 112 SER B CA 1
ATOM 2035 C C . SER B 1 112 ? -9.375 -15.078 -2.467 1 98.31 112 SER B C 1
ATOM 2037 O O . SER B 1 112 ? -8.406 -14.992 -1.718 1 98.31 112 SER B O 1
ATOM 2039 N N . LEU B 1 113 ? -9.828 -14.094 -3.129 1 98.62 113 LEU B N 1
ATOM 2040 C CA . LEU B 1 113 ? -9.156 -12.797 -3.145 1 98.62 113 LEU B CA 1
ATOM 2041 C C . LEU B 1 113 ? -9.148 -12.172 -1.754 1 98.62 113 LEU B C 1
ATOM 2043 O O . LEU B 1 113 ? -8.102 -11.766 -1.253 1 98.62 113 LEU B O 1
ATOM 2047 N N . PRO B 1 114 ? -10.281 -12.102 -1.021 1 98.69 114 PRO B N 1
ATOM 2048 C CA . PRO B 1 114 ? -10.242 -11.5 0.314 1 98.69 114 PRO B CA 1
ATOM 2049 C C . PRO B 1 114 ? -9.312 -12.242 1.271 1 98.69 114 PRO B C 1
ATOM 2051 O O . PRO B 1 114 ? -8.664 -11.617 2.113 1 98.69 114 PRO B O 1
ATOM 2054 N N . VAL B 1 115 ? -9.234 -13.531 1.156 1 98.88 115 VAL B N 1
ATOM 2055 C CA . VAL B 1 115 ? -8.367 -14.32 2.025 1 98.88 115 VAL B CA 1
ATOM 2056 C C . VAL B 1 115 ? -6.906 -13.984 1.735 1 98.88 115 VAL B C 1
ATOM 2058 O O . VAL B 1 115 ? -6.109 -13.797 2.66 1 98.88 115 VAL B O 1
ATOM 2061 N N . ILE B 1 116 ? -6.562 -13.922 0.474 1 98.94 116 ILE B N 1
ATOM 2062 C CA . ILE B 1 116 ? -5.195 -13.625 0.064 1 98.94 116 ILE B CA 1
ATOM 2063 C C . ILE B 1 116 ? -4.828 -12.203 0.479 1 98.94 116 ILE B C 1
ATOM 2065 O O . ILE B 1 116 ? -3.736 -11.961 1.004 1 98.94 116 ILE B O 1
ATOM 2069 N N . GLN B 1 117 ? -5.688 -11.227 0.269 1 98.94 117 GLN B N 1
ATOM 2070 C CA . GLN B 1 117 ? -5.461 -9.852 0.692 1 98.94 117 GLN B CA 1
ATOM 2071 C C . GLN B 1 117 ? -5.172 -9.773 2.188 1 98.94 117 GLN B C 1
ATOM 2073 O O . GLN B 1 117 ? -4.188 -9.156 2.605 1 98.94 117 GLN B O 1
ATOM 2078 N N . ASN B 1 118 ? -6.031 -10.414 2.955 1 98.88 118 ASN B N 1
ATOM 2079 C CA . ASN B 1 118 ? -5.863 -10.406 4.402 1 98.88 118 ASN B CA 1
ATOM 2080 C C . ASN B 1 118 ? -4.555 -11.07 4.82 1 98.88 118 ASN B C 1
ATOM 2082 O O . ASN B 1 118 ? -3.869 -10.586 5.723 1 98.88 118 ASN B O 1
ATOM 2086 N N . ARG B 1 119 ? -4.266 -12.133 4.199 1 98.88 119 ARG B N 1
ATOM 2087 C CA . ARG B 1 119 ? -3.057 -12.859 4.562 1 98.88 119 ARG B CA 1
ATOM 2088 C C . ARG B 1 119 ? -1.808 -12.039 4.258 1 98.88 119 ARG B C 1
ATOM 2090 O O . ARG B 1 119 ? -0.846 -12.055 5.031 1 98.88 119 ARG B O 1
ATOM 2097 N N . ILE B 1 120 ? -1.791 -11.344 3.146 1 98.94 120 ILE B N 1
ATOM 2098 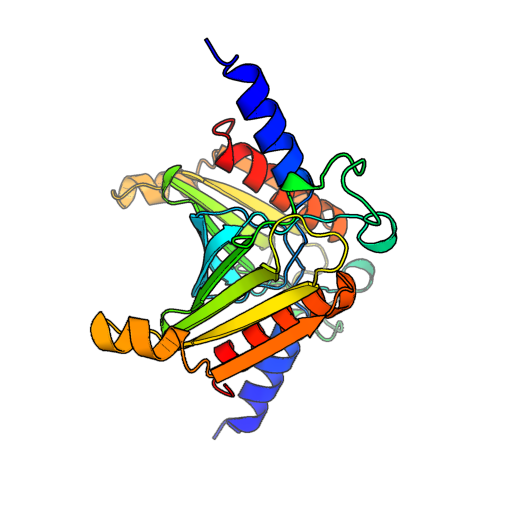C CA . ILE B 1 120 ? -0.661 -10.492 2.805 1 98.94 120 ILE B CA 1
ATOM 2099 C C . ILE B 1 120 ? -0.497 -9.406 3.871 1 98.94 120 ILE B C 1
ATOM 2101 O O . ILE B 1 120 ? 0.616 -9.148 4.336 1 98.94 120 ILE B O 1
ATOM 2105 N N . ASN B 1 121 ? -1.572 -8.797 4.242 1 98.94 121 ASN B N 1
ATOM 2106 C CA . ASN B 1 121 ? -1.516 -7.793 5.301 1 98.94 121 ASN B CA 1
ATOM 2107 C C . ASN B 1 121 ? -0.937 -8.367 6.59 1 98.94 121 ASN B C 1
ATOM 2109 O O . ASN B 1 121 ? -0.077 -7.75 7.219 1 98.94 121 ASN B O 1
ATOM 2113 N N . GLU B 1 122 ? -1.367 -9.531 6.969 1 98.75 122 GLU B N 1
ATOM 2114 C CA . GLU B 1 122 ? -0.873 -10.188 8.18 1 98.75 122 GLU B CA 1
ATOM 2115 C C . GLU B 1 122 ? 0.624 -10.469 8.078 1 98.75 122 GLU B C 1
ATOM 2117 O O . GLU B 1 122 ? 1.36 -10.281 9.047 1 98.75 122 GLU B O 1
ATOM 2122 N N . ILE B 1 123 ? 0.995 -10.969 6.949 1 98.88 123 ILE B N 1
ATOM 2123 C CA . ILE B 1 123 ? 2.398 -11.305 6.73 1 98.88 123 ILE B CA 1
ATOM 2124 C C . ILE B 1 123 ? 3.252 -10.039 6.844 1 98.88 123 ILE B C 1
ATOM 2126 O O . ILE B 1 123 ? 4.305 -10.055 7.488 1 98.88 123 ILE B O 1
ATOM 2130 N N . MET B 1 124 ? 2.814 -8.992 6.219 1 98.88 124 MET B N 1
ATOM 2131 C CA . MET B 1 124 ? 3.572 -7.746 6.309 1 98.88 124 MET B CA 1
ATOM 2132 C C . MET B 1 124 ? 3.701 -7.293 7.762 1 98.88 124 MET B C 1
ATOM 2134 O O . MET B 1 124 ? 4.762 -6.816 8.172 1 98.88 124 MET B O 1
ATOM 2138 N N . ASP B 1 125 ? 2.648 -7.461 8.516 1 98.5 125 ASP B N 1
ATOM 2139 C CA . ASP B 1 125 ? 2.709 -7.137 9.938 1 98.5 125 ASP B CA 1
ATOM 2140 C C . ASP B 1 125 ? 3.771 -7.973 10.648 1 98.5 125 ASP B C 1
ATOM 2142 O O . ASP B 1 125 ? 4.621 -7.434 11.359 1 98.5 125 ASP B O 1
ATOM 2146 N N . ASP B 1 126 ? 3.678 -9.211 10.422 1 98.44 126 ASP B N 1
ATOM 2147 C CA . ASP B 1 126 ? 4.582 -10.141 11.094 1 98.44 126 ASP B CA 1
ATOM 2148 C C . ASP B 1 126 ? 6.039 -9.844 10.734 1 98.44 126 ASP B C 1
ATOM 2150 O O . ASP B 1 126 ? 6.91 -9.844 11.602 1 98.44 126 ASP B O 1
ATOM 2154 N N . VAL B 1 127 ? 6.277 -9.641 9.461 1 98.69 127 VAL B N 1
ATOM 2155 C CA . VAL B 1 127 ? 7.633 -9.336 9.008 1 98.69 127 VAL B CA 1
ATOM 2156 C C . VAL B 1 127 ? 8.109 -8.039 9.656 1 98.69 127 VAL B C 1
ATOM 2158 O O . VAL B 1 127 ? 9.219 -7.977 10.188 1 98.69 127 VAL B O 1
ATOM 2161 N N . THR B 1 128 ? 7.266 -7.016 9.617 1 98.62 128 THR B N 1
ATOM 2162 C CA . THR B 1 128 ? 7.621 -5.707 10.156 1 98.62 128 THR B CA 1
ATOM 2163 C C . THR B 1 128 ? 7.973 -5.801 11.633 1 98.62 128 THR B C 1
ATOM 2165 O O . THR B 1 128 ? 8.922 -5.16 12.094 1 98.62 128 THR B O 1
ATOM 2168 N N . LEU B 1 129 ? 7.305 -6.621 12.344 1 97.56 129 LEU B N 1
ATOM 2169 C CA . LEU B 1 129 ? 7.488 -6.754 13.789 1 97.56 129 LEU B CA 1
ATOM 2170 C C . LEU B 1 129 ? 8.617 -7.73 14.102 1 97.56 129 LEU B C 1
ATOM 2172 O O . LEU B 1 129 ? 8.969 -7.918 15.273 1 97.56 129 LEU B O 1
ATOM 2176 N N . GLY B 1 130 ? 9.094 -8.414 13.156 1 96.56 130 GLY B N 1
ATOM 2177 C CA . GLY B 1 130 ? 10.188 -9.352 13.367 1 96.56 130 GLY B CA 1
ATOM 2178 C C . GLY B 1 130 ? 9.719 -10.719 13.828 1 96.56 130 GLY B C 1
ATOM 2179 O O . GLY B 1 130 ? 10.469 -11.445 14.477 1 96.56 130 GLY B O 1
ATOM 2180 N N . LYS B 1 131 ? 8.445 -11 13.594 1 95.5 131 LYS B N 1
ATOM 2181 C CA . LYS B 1 131 ? 7.891 -12.289 14 1 95.5 131 LYS B CA 1
ATOM 2182 C C . LYS B 1 131 ? 8.117 -13.352 12.93 1 95.5 131 LYS B C 1
ATOM 2184 O O . LYS B 1 131 ? 7.875 -14.539 13.156 1 95.5 131 LYS B O 1
ATOM 2189 N N . LEU B 1 132 ? 8.406 -12.914 11.797 1 93 132 LEU B N 1
ATOM 2190 C CA . LEU B 1 132 ? 8.75 -13.773 10.672 1 93 132 LEU B CA 1
ATOM 2191 C C . LEU B 1 132 ? 10.102 -13.383 10.086 1 93 132 LEU B C 1
ATOM 2193 O O . LEU B 1 132 ? 10.422 -12.195 9.992 1 93 132 LEU B O 1
#

Solvent-accessible surface area (backbone atoms only — not comparable to full-atom values): 14012 Å² total; per-residue (Å²): 128,81,54,66,64,55,56,49,48,51,49,52,55,50,53,76,31,35,51,58,41,41,71,50,51,57,29,33,30,65,35,53,56,45,56,73,66,68,56,88,67,36,71,46,80,80,33,89,63,34,77,67,38,26,58,77,18,34,33,35,35,32,66,94,70,36,35,34,44,33,32,21,21,48,55,60,50,40,53,84,34,31,37,38,39,38,30,26,58,61,52,92,46,62,69,57,29,57,49,23,70,76,58,46,78,41,75,50,72,45,65,48,61,70,59,50,53,51,50,51,38,50,48,53,46,34,38,74,70,62,75,92,130,84,54,66,64,54,55,50,49,52,48,52,53,49,54,75,33,35,50,58,41,42,70,51,52,56,28,32,29,65,37,52,56,44,55,72,67,68,56,89,65,36,71,47,80,82,34,91,62,35,77,64,36,26,58,76,18,35,32,35,36,33,67,94,69,35,36,35,45,35,32,20,20,49,55,59,50,40,52,85,33,31,37,38,38,39,31,25,58,61,52,93,47,64,67,57,29,56,49,23,69,77,56,46,80,41,73,49,72,44,65,48,62,70,59,49,53,51,47,50,37,50,48,52,47,32,37,74,73,64,75,93

Nearest PDB structures (foldseek):
  8j07-assembly1_7  TM=3.253E-01  e=4.411E+00  Homo sapiens
  6y23-assembly2_B  TM=2.148E-01  e=9.678E+00  Homo sapiens
  8j07-assembly1_7  TM=3.585E-01  e=5.523E+00  Homo sapiens
  6y23-assembly2_B  TM=2.148E-01  e=7.481E+00  Homo sapiens

Organism: NCBI:txid582686

Foldseek 3Di:
DPPPVVVVVVVVVQVVFWDDADADPQKDWPDASRGPDDLVPLQDLVPPCLQSQAQFHTWMARVVLQKIWTWHWPPRSDSPTWIKIFIFGHDPDPVVRVVRVVPTPDMDIDRDSVVVRVVVNVVSVCSVVVVD/DPPPVVVVVVVVVQVVFWDDADADPQKDWPDASRGPDDLVPLQDLVPPCLQSQAQFHTWMARVVLQKIWTWHWPPRSDSPTWIKIFIFGHDPDPVVRVVRRVPTPDMDIDRDSVVVRVVVNVVSVCSVVVVD

Secondary structure (DSSP, 8-state):
---HHHHHHHHHHHHTTBPPB-PPTTEEEEEE--B---GGG-SSTTSTTGGGS-S--EEEEEGGGTEEEEEEEESTT-TT-EEEEEEEE--SSHHHHHHHHHS-SEEEEES-HHHHHHHHHHHHHHHHHT--/---HHHHHHHHHHHHTTBPPB-PPTTEEEEEE--B---GGG-SSTTSTTGGGS-S--EEEEEGGGTEEEEEEEESTT-TT-EEEEEEEE--SSHHHHHHHHHS-SEEEEES-HHHHHHHHHHHHHHHHHT--

Sequence (264 aa):
MINLDKRLYQEAFSLNRLVPLKIPSGWLVKYNHFLELDVDRFTDRNFPDWMDFDEDLLMLVCDFRQIIVDLGWYPMGDPKGQYTIMVVAMSEDKDQQADNWLTPLLTFRSRSLPVIQNRINEIMDDVTLGKLMINLDKRLYQEAFSLNRLVPLKIPSGWLVKYNHFLELDVDRFTDRNFPDWMDFDEDLLMLVCDFRQIIVDLGWYPMGDPKGQYTIMVVAMSEDKDQQADNWLTPLLTFRSRSLPVIQNRINEIMDDVTLGKL

Radius of gyration: 19.75 Å; Cα contacts (8 Å, |Δi|>4): 520; chains: 2; bounding box: 41×50×65 Å